Protein AF-A0A944SF51-F1 (afdb_monomer_lite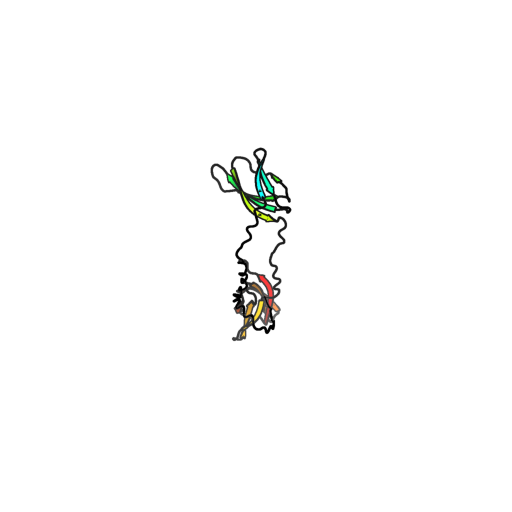)

Radius of gyration: 36.12 Å; chains: 1; bounding box: 63×93×107 Å

Secondary structure (DSSP, 8-state):
--------------------------PPPP-TT--------EEEEEETTEEEEEE-SSS-EEEEEEEEETTS-PPEEEEEEE-TT-EEE----SSEEEEEEEEEESS-------------EEEEE-TTS-EEEEE-SSS-EEEEEEEEETTS-EEEEEEEE-TT-EEE---TTEEEEEEEEEEEPP-

Structure (mmCIF, N/CA/C/O backbone):
data_AF-A0A944SF51-F1
#
_entry.id   AF-A0A944SF51-F1
#
loop_
_atom_site.group_PDB
_atom_site.id
_atom_site.type_symbol
_atom_site.label_atom_id
_atom_site.label_alt_id
_atom_site.label_comp_id
_atom_site.label_asym_id
_atom_site.label_entity_id
_atom_site.label_seq_id
_atom_site.pdbx_PDB_ins_code
_atom_site.Cartn_x
_atom_site.Cartn_y
_atom_site.Cartn_z
_atom_site.occupancy
_atom_site.B_iso_or_equiv
_atom_site.auth_seq_id
_atom_site.auth_comp_id
_atom_site.auth_asym_id
_atom_site.auth_atom_id
_atom_site.pdbx_PDB_model_num
ATOM 1 N N . MET A 1 1 ? 0.378 -77.025 73.593 1.00 40.22 1 MET A N 1
ATOM 2 C CA . MET A 1 1 ? 1.772 -76.718 73.986 1.00 40.22 1 MET A CA 1
ATOM 3 C C . MET A 1 1 ? 2.695 -77.078 72.828 1.00 40.22 1 MET A C 1
ATOM 5 O O . MET A 1 1 ? 2.410 -78.062 72.163 1.00 40.22 1 MET A O 1
ATOM 9 N N . SER A 1 2 ? 3.770 -76.297 72.648 1.00 40.09 2 SER A N 1
ATOM 10 C CA . SER A 1 2 ? 4.958 -76.543 71.793 1.00 40.09 2 SER A CA 1
ATOM 11 C C . SER A 1 2 ? 4.801 -76.268 70.283 1.00 40.09 2 SER A C 1
ATOM 13 O O . SER A 1 2 ? 4.124 -77.006 69.585 1.00 40.09 2 SER A O 1
ATOM 15 N N . ARG A 1 3 ? 5.226 -75.084 69.794 1.00 43.06 3 ARG A N 1
ATOM 16 C CA . ARG A 1 3 ? 6.603 -74.635 69.402 1.00 43.06 3 ARG A CA 1
ATOM 17 C C . ARG A 1 3 ? 6.945 -75.089 67.969 1.00 43.06 3 ARG A C 1
ATOM 19 O O . ARG A 1 3 ? 7.181 -76.263 67.750 1.00 43.06 3 ARG A O 1
ATOM 26 N N . VAL A 1 4 ? 6.737 -74.249 66.948 1.00 47.12 4 VAL A N 1
ATOM 27 C CA . VAL A 1 4 ? 7.665 -73.234 66.379 1.00 47.12 4 VAL A CA 1
ATOM 28 C C . VAL A 1 4 ? 9.041 -73.803 66.022 1.00 47.12 4 VAL A C 1
ATOM 30 O O . VAL A 1 4 ? 9.838 -74.023 66.923 1.00 47.12 4 VAL A O 1
ATOM 33 N N . PHE A 1 5 ? 9.340 -73.892 64.719 1.00 42.72 5 PHE A N 1
ATOM 34 C CA . PHE A 1 5 ? 10.655 -73.553 64.166 1.00 42.72 5 PHE A CA 1
ATOM 35 C C . PHE A 1 5 ? 10.518 -72.919 62.772 1.00 42.72 5 PHE A C 1
ATOM 37 O O . PHE A 1 5 ? 9.844 -73.434 61.885 1.00 42.72 5 PHE A O 1
ATOM 44 N N . PHE A 1 6 ? 11.144 -71.748 62.660 1.00 44.34 6 PHE A N 1
ATOM 45 C CA . PHE A 1 6 ? 11.426 -70.959 61.463 1.00 44.34 6 PHE A CA 1
ATOM 46 C C . PHE A 1 6 ? 12.268 -71.744 60.444 1.00 44.34 6 PHE A C 1
ATOM 48 O O . PHE A 1 6 ? 13.094 -72.550 60.855 1.00 44.34 6 PHE A O 1
ATOM 55 N N . VAL A 1 7 ? 12.158 -71.403 59.153 1.00 46.75 7 VAL A N 1
ATOM 56 C CA . VAL A 1 7 ? 13.255 -70.825 58.341 1.00 46.75 7 VAL A CA 1
ATOM 57 C C . VAL A 1 7 ? 12.671 -70.310 57.016 1.00 46.75 7 VAL A C 1
ATOM 59 O O . VAL A 1 7 ? 11.960 -71.013 56.304 1.00 46.75 7 VAL A O 1
ATOM 62 N N . MET A 1 8 ? 12.968 -69.041 56.730 1.00 45.22 8 MET A N 1
ATOM 63 C CA . MET A 1 8 ? 12.718 -68.345 55.469 1.00 45.22 8 MET A CA 1
ATOM 64 C C . MET A 1 8 ? 13.574 -68.899 54.330 1.00 45.22 8 MET A C 1
ATOM 66 O O . MET A 1 8 ? 14.772 -69.052 54.540 1.00 45.22 8 MET A O 1
ATOM 70 N N . VAL A 1 9 ? 13.028 -68.969 53.110 1.00 46.28 9 VAL A N 1
ATOM 71 C CA . VAL A 1 9 ? 13.744 -68.535 51.896 1.00 46.28 9 VAL A CA 1
ATOM 72 C C . VAL A 1 9 ? 12.740 -67.905 50.922 1.00 46.28 9 VAL A C 1
ATOM 74 O O . VAL A 1 9 ? 11.670 -68.447 50.663 1.00 46.28 9 VAL A O 1
ATOM 77 N N . ALA A 1 10 ? 13.102 -66.714 50.451 1.00 48.88 10 ALA A N 1
ATOM 78 C CA . ALA A 1 10 ? 12.398 -65.868 49.495 1.00 48.88 10 ALA A CA 1
ATOM 79 C C . ALA A 1 10 ? 12.248 -66.513 48.102 1.00 48.88 10 ALA A C 1
ATOM 81 O O . ALA A 1 10 ? 12.945 -67.475 47.801 1.00 48.88 10 ALA A O 1
ATOM 82 N N . VAL A 1 11 ? 11.428 -65.916 47.223 1.00 43.06 11 VAL A N 1
ATOM 83 C CA . VAL A 1 11 ? 11.861 -65.387 45.906 1.00 43.06 11 VAL A CA 1
ATOM 84 C C . VAL A 1 11 ? 10.658 -65.026 45.011 1.00 43.06 11 VAL A C 1
ATOM 86 O O . VAL A 1 11 ? 9.677 -65.753 44.913 1.00 43.06 11 VAL A O 1
ATOM 89 N N . ALA A 1 12 ? 10.831 -63.889 44.328 1.00 46.94 12 ALA A N 1
ATOM 90 C CA . ALA A 1 12 ? 10.192 -63.427 43.091 1.00 46.94 12 ALA A CA 1
ATOM 91 C C . ALA A 1 12 ? 8.730 -62.947 43.121 1.00 46.94 12 ALA A C 1
ATOM 93 O O . ALA A 1 12 ? 7.784 -63.608 42.704 1.00 46.94 12 ALA A O 1
ATOM 94 N N . VAL A 1 13 ? 8.621 -61.661 43.454 1.00 49.06 13 VAL A N 1
ATOM 95 C CA . VAL A 1 13 ? 7.661 -60.710 42.884 1.00 49.06 13 VAL A CA 1
ATOM 96 C C . VAL A 1 13 ? 7.762 -60.706 41.352 1.00 49.06 13 VAL A C 1
ATOM 98 O O . VAL A 1 13 ? 8.822 -60.389 40.819 1.00 49.06 13 VAL A O 1
ATOM 101 N N . LEU A 1 14 ? 6.650 -60.929 40.647 1.00 47.62 14 LEU A N 1
ATOM 102 C CA . LEU A 1 14 ? 6.439 -60.406 39.292 1.00 47.62 14 LEU A CA 1
ATOM 103 C C . LEU A 1 14 ? 5.035 -59.799 39.190 1.00 47.62 14 LEU A C 1
ATOM 105 O O . LEU A 1 14 ? 4.067 -60.421 38.764 1.00 47.62 14 LEU A O 1
ATOM 109 N N . LEU A 1 15 ? 4.949 -58.537 39.610 1.00 47.91 15 LEU A N 1
ATOM 110 C CA . LEU A 1 15 ? 3.852 -57.630 39.293 1.00 47.91 15 LEU A CA 1
ATOM 111 C C . LEU A 1 15 ? 3.969 -57.218 37.819 1.00 47.91 15 LEU A C 1
ATOM 113 O O . LEU A 1 15 ? 4.730 -56.315 37.477 1.00 47.91 15 LEU A O 1
ATOM 117 N N . GLY A 1 16 ? 3.193 -57.857 36.947 1.00 41.66 16 GLY A N 1
ATOM 118 C CA . GLY A 1 16 ? 2.964 -57.383 35.584 1.00 41.66 16 GLY A CA 1
ATOM 119 C C . GLY A 1 16 ? 2.064 -56.146 35.588 1.00 41.66 16 GLY A C 1
ATOM 120 O O . GLY A 1 16 ? 0.850 -56.261 35.462 1.00 41.66 16 GLY A O 1
ATOM 121 N N . LYS A 1 17 ? 2.645 -54.952 35.752 1.00 48.44 17 LYS A N 1
ATOM 122 C CA . LYS A 1 17 ? 1.973 -53.677 35.460 1.00 48.44 17 LYS A CA 1
ATOM 123 C C . LYS A 1 17 ? 2.249 -53.293 34.007 1.00 48.44 17 LYS A C 1
ATOM 125 O O . LYS A 1 17 ? 3.317 -52.774 33.695 1.00 48.44 17 LYS A O 1
ATOM 130 N N . SER A 1 18 ? 1.277 -53.517 33.129 1.00 45.84 18 SER A N 1
ATOM 131 C CA . SER A 1 18 ? 1.261 -52.926 31.790 1.00 45.84 18 SER A CA 1
ATOM 132 C C . SER A 1 18 ? 0.999 -51.423 31.904 1.00 45.84 18 SER A C 1
ATOM 134 O O . SER A 1 18 ? -0.141 -50.986 32.043 1.00 45.84 18 SER A O 1
ATOM 136 N N . PHE A 1 19 ? 2.061 -50.621 31.861 1.00 48.28 19 PHE A N 1
ATOM 137 C CA . PHE A 1 19 ? 1.955 -49.188 31.605 1.00 48.28 19 PHE A CA 1
ATOM 138 C C . PHE A 1 19 ? 1.743 -48.987 30.104 1.00 48.28 19 PHE A C 1
ATOM 140 O O . PHE A 1 19 ? 2.667 -49.136 29.307 1.00 48.28 19 PHE A O 1
ATOM 147 N N . ALA A 1 20 ? 0.507 -48.674 29.715 1.00 51.53 20 ALA A N 1
ATOM 148 C CA . ALA A 1 20 ? 0.223 -48.135 28.395 1.00 51.53 20 ALA A CA 1
ATOM 149 C C . ALA A 1 20 ? 0.949 -46.788 28.264 1.00 51.53 20 ALA A C 1
ATOM 151 O O . ALA A 1 20 ? 0.675 -45.845 29.008 1.00 51.53 20 ALA A O 1
ATOM 152 N N . ALA A 1 21 ? 1.910 -46.726 27.346 1.00 53.75 21 ALA A N 1
ATOM 153 C CA . ALA A 1 21 ? 2.623 -45.509 27.002 1.00 53.75 21 ALA A CA 1
ATOM 154 C C . ALA A 1 21 ? 1.626 -44.466 26.475 1.00 53.75 21 ALA A C 1
ATOM 156 O O . ALA A 1 21 ? 1.056 -44.615 25.392 1.00 53.75 21 ALA A O 1
ATOM 157 N N . ALA A 1 22 ? 1.407 -43.408 27.255 1.00 55.50 22 ALA A N 1
ATOM 158 C CA . ALA A 1 22 ? 0.715 -42.216 26.797 1.00 55.50 22 ALA A CA 1
ATOM 159 C C . ALA A 1 22 ? 1.542 -41.592 25.664 1.00 55.50 22 ALA A C 1
ATOM 161 O O . ALA A 1 22 ? 2.666 -41.136 25.870 1.00 55.50 22 ALA A O 1
ATOM 162 N N . SER A 1 23 ? 0.996 -41.618 24.451 1.00 62.81 23 SER A N 1
ATOM 163 C CA . SER A 1 23 ? 1.581 -40.910 23.315 1.00 62.81 23 SER A CA 1
ATOM 164 C C . SER A 1 23 ? 1.533 -39.401 23.590 1.00 62.81 23 SER A C 1
ATOM 166 O O . SER A 1 23 ? 0.489 -38.916 24.033 1.00 62.81 23 SER A O 1
ATOM 168 N N . PRO A 1 24 ? 2.612 -38.638 23.338 1.00 56.16 24 PRO A N 1
ATOM 169 C CA . PRO A 1 24 ? 2.570 -37.191 23.481 1.00 56.16 24 PRO A CA 1
ATOM 170 C C . PRO A 1 24 ? 1.576 -36.616 22.470 1.00 56.16 24 PRO A C 1
ATOM 172 O O . PRO A 1 24 ? 1.652 -36.898 21.271 1.00 56.16 24 PRO A O 1
ATOM 175 N N . LEU A 1 25 ? 0.624 -35.824 22.970 1.00 53.09 25 LEU A N 1
ATOM 176 C CA . LEU A 1 25 ? -0.284 -35.035 22.147 1.00 53.09 25 LEU A CA 1
ATOM 177 C C . LEU A 1 25 ? 0.567 -34.127 21.258 1.00 53.09 25 LEU A C 1
ATOM 179 O O . LEU A 1 25 ? 1.252 -33.224 21.730 1.00 53.09 25 LEU A O 1
ATOM 183 N N . ARG A 1 26 ? 0.555 -34.426 19.963 1.00 49.38 26 ARG A N 1
ATOM 184 C CA . ARG A 1 26 ? 1.199 -33.631 18.925 1.00 49.38 26 ARG A CA 1
ATOM 185 C C . ARG A 1 26 ? 0.461 -32.292 18.877 1.00 49.38 26 ARG A C 1
ATOM 187 O O . ARG A 1 26 ? -0.709 -32.264 18.499 1.00 49.38 26 ARG A O 1
ATOM 194 N N . GLU A 1 27 ? 1.117 -31.214 19.303 1.00 55.81 27 GLU A N 1
ATOM 195 C CA . GLU A 1 27 ? 0.611 -29.851 19.125 1.00 55.81 27 GLU A CA 1
ATOM 196 C C . GLU A 1 27 ? 0.286 -29.648 17.643 1.00 55.81 27 GLU A C 1
ATOM 198 O O . GLU A 1 27 ? 1.142 -29.776 16.763 1.00 55.81 27 GLU A O 1
ATOM 203 N N . SER A 1 28 ? -0.997 -29.420 17.361 1.00 56.81 28 SER A N 1
ATOM 204 C CA . SER A 1 28 ? -1.447 -29.056 16.025 1.00 56.81 28 SER A CA 1
ATOM 205 C C . SER A 1 28 ? -0.801 -27.718 15.662 1.00 56.81 28 SER A C 1
ATOM 207 O O . SER A 1 28 ? -0.876 -26.797 16.475 1.00 56.81 28 SER A O 1
ATOM 209 N N . PRO A 1 29 ? -0.210 -27.567 14.463 1.00 60.50 29 PRO A N 1
ATOM 210 C CA . PRO A 1 29 ? 0.284 -26.274 14.015 1.00 60.50 29 PRO A CA 1
ATOM 211 C C . PRO A 1 29 ? -0.866 -25.266 14.066 1.00 60.50 29 PRO A C 1
ATOM 213 O O . PRO A 1 29 ? -1.946 -25.514 13.520 1.00 60.50 29 PRO A O 1
ATOM 216 N N . GLU A 1 30 ? -0.643 -24.165 14.783 1.00 58.78 30 GLU A N 1
ATOM 217 C CA . GLU A 1 30 ? -1.586 -23.061 14.907 1.00 58.78 30 GLU A CA 1
ATOM 218 C C . GLU A 1 30 ? -2.020 -22.625 13.507 1.00 58.78 30 GLU A C 1
ATOM 220 O O . GLU A 1 30 ? -1.203 -22.281 12.653 1.00 58.78 30 GLU A O 1
ATOM 225 N N . ASN A 1 31 ? -3.325 -22.699 13.250 1.00 55.56 31 ASN A N 1
ATOM 226 C CA . ASN A 1 31 ? -3.898 -22.309 11.977 1.00 55.56 31 ASN A CA 1
ATOM 227 C C . ASN A 1 31 ? -3.635 -20.803 11.749 1.00 55.56 31 ASN A C 1
ATOM 229 O O . ASN A 1 31 ? -4.220 -19.982 12.464 1.00 55.56 31 ASN A O 1
ATOM 233 N N . PRO A 1 32 ? -2.834 -20.406 10.740 1.00 54.03 32 PRO A N 1
ATOM 234 C CA . PRO A 1 32 ? -2.521 -19.000 10.475 1.00 54.03 32 PRO A CA 1
ATOM 235 C C . PRO A 1 32 ? -3.745 -18.189 10.008 1.00 54.03 32 PRO A C 1
ATOM 237 O O . PRO A 1 32 ? -3.657 -16.974 9.848 1.00 54.03 32 PRO A O 1
ATOM 240 N N . TYR A 1 33 ? -4.900 -18.840 9.808 1.00 49.12 33 TYR A N 1
ATOM 241 C CA . TYR A 1 33 ? -6.181 -18.203 9.499 1.00 49.12 33 TYR A CA 1
ATOM 242 C C . TYR A 1 33 ? -7.016 -17.815 10.721 1.00 49.12 33 TYR A C 1
ATOM 244 O O . TYR A 1 33 ? -8.123 -17.297 10.547 1.00 49.12 33 TYR A O 1
ATOM 252 N N . LEU A 1 34 ? -6.511 -17.969 11.949 1.00 44.75 34 LEU A N 1
ATOM 253 C CA . LEU A 1 34 ? -7.042 -17.197 13.071 1.00 44.75 34 LEU A CA 1
ATOM 254 C C . LEU A 1 34 ? -6.610 -15.739 12.895 1.00 44.75 34 LEU A C 1
ATOM 256 O O . LEU A 1 34 ? -5.713 -15.237 13.568 1.00 44.75 34 LEU A O 1
ATOM 260 N N . VAL A 1 35 ? -7.273 -15.051 11.959 1.00 47.69 35 VAL A N 1
ATOM 261 C CA . VAL A 1 35 ? -7.344 -13.596 11.914 1.00 47.69 35 VAL A CA 1
ATOM 262 C C . VAL A 1 35 ? -7.810 -13.193 13.297 1.00 47.69 35 VAL A C 1
ATOM 264 O O . VAL A 1 35 ? -8.981 -13.341 13.642 1.00 47.69 35 VAL A O 1
ATOM 267 N N . GLN A 1 36 ? -6.849 -12.770 14.110 1.00 42.72 36 GLN A N 1
ATOM 268 C CA . GLN A 1 36 ? -7.055 -12.255 15.442 1.00 42.72 36 GLN A CA 1
ATOM 269 C C . GLN A 1 36 ? -8.148 -11.202 15.296 1.00 42.72 36 GLN A C 1
ATOM 271 O O . GLN A 1 36 ? -7.908 -10.136 14.721 1.00 42.72 36 GLN A O 1
ATOM 276 N N . ILE A 1 37 ? -9.375 -11.530 15.715 1.00 47.22 37 ILE A N 1
ATOM 277 C CA . ILE A 1 37 ? -10.464 -10.565 15.761 1.00 47.22 37 ILE A CA 1
ATOM 278 C C . ILE A 1 37 ? -10.003 -9.587 16.828 1.00 47.22 37 ILE A C 1
ATOM 280 O O . ILE A 1 37 ? -10.230 -9.795 18.018 1.00 47.22 37 ILE A O 1
ATOM 284 N N . LYS A 1 38 ? -9.235 -8.573 16.415 1.00 57.09 38 LYS A N 1
ATOM 285 C CA . LYS A 1 38 ? -8.814 -7.491 17.290 1.00 57.09 38 LYS A CA 1
ATOM 286 C C . LYS A 1 38 ? -10.114 -6.946 17.841 1.00 57.09 38 LYS A C 1
ATOM 288 O O . LYS A 1 38 ? -10.921 -6.407 17.084 1.00 57.09 38 LYS A O 1
ATOM 293 N N . ALA A 1 39 ? -10.334 -7.182 19.132 1.00 68.44 39 ALA A N 1
ATOM 294 C CA . ALA A 1 39 ? -11.504 -6.697 19.829 1.00 68.44 39 ALA A CA 1
ATOM 295 C C . ALA A 1 39 ? -11.639 -5.214 19.489 1.00 68.44 39 ALA A C 1
ATOM 297 O O . ALA A 1 39 ? -10.683 -4.450 19.649 1.00 68.44 39 ALA A O 1
ATOM 298 N N . GLN A 1 40 ? -12.785 -4.840 18.924 1.00 80.88 40 GLN A N 1
ATOM 299 C CA . GLN A 1 40 ? -13.050 -3.464 18.549 1.00 80.88 40 GLN A CA 1
ATOM 300 C C . GLN A 1 40 ? -12.928 -2.607 19.817 1.00 80.88 40 GLN A C 1
ATOM 302 O O . GLN A 1 40 ? -13.723 -2.726 20.748 1.00 80.88 40 GLN A O 1
ATOM 307 N N . CYS A 1 41 ? -11.872 -1.799 19.871 1.00 89.88 41 CYS A N 1
ATOM 308 C CA . CYS A 1 41 ? -11.481 -0.985 21.015 1.00 89.88 41 CYS A CA 1
ATOM 309 C C . CYS A 1 41 ? -12.442 0.185 21.209 1.00 89.88 41 CYS A C 1
ATOM 311 O O . CYS A 1 41 ? -12.676 0.632 22.335 1.00 89.88 41 CYS A O 1
ATOM 313 N N . VAL A 1 42 ? -12.949 0.719 20.098 1.00 93.62 42 VAL A N 1
ATOM 314 C CA . VAL A 1 42 ? -13.773 1.921 20.088 1.00 93.62 42 VAL A CA 1
ATOM 315 C C . VAL A 1 42 ? -15.228 1.573 19.838 1.00 93.62 42 VAL A C 1
ATOM 317 O O . VAL A 1 42 ? -15.582 0.993 18.813 1.00 93.62 42 VAL A O 1
ATOM 320 N N . MET A 1 43 ? -16.091 2.014 20.747 1.00 92.56 43 MET A N 1
ATOM 321 C CA . MET A 1 43 ? -17.531 1.802 20.653 1.00 92.56 43 MET A CA 1
ATOM 322 C C . MET A 1 43 ? -18.287 3.130 20.544 1.00 92.56 43 MET A C 1
ATOM 324 O O . MET A 1 43 ? -17.974 4.079 21.272 1.00 92.56 43 MET A O 1
ATOM 328 N N . PRO A 1 44 ? -19.316 3.211 19.680 1.00 92.12 44 PRO A N 1
ATOM 329 C CA . PRO A 1 44 ? -20.233 4.337 19.678 1.00 92.12 44 PRO A CA 1
ATOM 330 C C . PRO A 1 44 ? -21.171 4.254 20.893 1.00 92.12 44 PRO A C 1
ATOM 332 O O . PRO A 1 44 ? -21.740 3.205 21.197 1.00 92.12 44 PRO A O 1
ATOM 335 N N . ARG A 1 45 ? -21.354 5.372 21.591 1.00 91.56 45 ARG A N 1
ATOM 336 C CA . ARG A 1 45 ? -22.283 5.550 22.715 1.00 91.56 45 ARG A CA 1
ATOM 337 C C . ARG A 1 45 ? -23.072 6.841 22.526 1.00 91.56 45 ARG A C 1
ATOM 339 O O . ARG A 1 45 ? -22.675 7.710 21.756 1.00 91.56 45 ARG A O 1
ATOM 346 N N . LYS A 1 46 ? -24.182 6.982 23.246 1.00 88.25 46 LYS A N 1
ATOM 347 C CA . LYS A 1 46 ? -24.929 8.242 23.311 1.00 88.25 46 LYS A CA 1
ATOM 348 C C . LYS A 1 46 ? -24.632 8.963 24.617 1.00 88.25 46 LYS A C 1
ATOM 350 O O . LYS A 1 46 ? -24.638 8.342 25.673 1.00 88.25 46 LYS A O 1
ATOM 355 N N . SER A 1 47 ? -24.397 10.266 24.536 1.00 86.88 47 SER A N 1
ATOM 356 C CA . SER A 1 47 ? -24.257 11.159 25.686 1.00 86.88 47 SER A CA 1
ATOM 357 C C . SER A 1 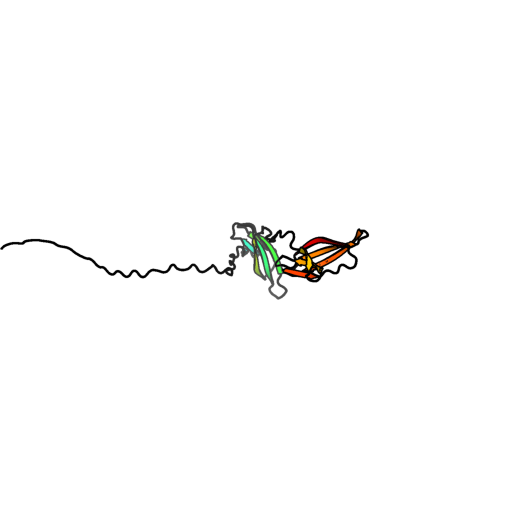47 ? -24.896 12.500 25.336 1.00 86.88 47 SER A C 1
ATOM 359 O O . SER A 1 47 ? -24.593 13.063 24.286 1.00 86.88 47 SER A O 1
ATOM 361 N N . ASN A 1 48 ? -25.817 12.991 26.170 1.00 82.88 48 ASN A N 1
ATOM 362 C CA . ASN A 1 48 ? -26.507 14.276 25.978 1.00 82.88 48 ASN A CA 1
ATOM 363 C C . ASN A 1 48 ? -27.083 14.457 24.557 1.00 82.88 48 ASN A C 1
ATOM 365 O O . ASN A 1 48 ? -26.839 15.465 23.894 1.00 82.88 48 ASN A O 1
ATOM 369 N N . ASN A 1 49 ? -27.799 13.441 24.055 1.00 80.19 49 ASN A N 1
ATOM 370 C CA . ASN A 1 49 ? -28.373 13.391 22.699 1.00 80.19 49 ASN A CA 1
ATOM 371 C C . ASN A 1 49 ? -27.371 13.499 21.532 1.00 80.19 49 ASN A C 1
ATOM 373 O O . ASN A 1 49 ? -27.777 13.675 20.383 1.00 80.19 49 ASN A O 1
ATOM 377 N N . ARG A 1 50 ? -26.071 13.342 21.794 1.00 84.25 50 ARG A N 1
ATOM 378 C CA . ARG A 1 50 ? -25.006 13.303 20.788 1.00 84.25 50 ARG A CA 1
ATOM 379 C C . ARG A 1 50 ? -24.369 11.920 20.757 1.00 84.25 50 ARG A C 1
ATOM 381 O O . ARG A 1 50 ? -24.244 11.254 21.787 1.00 84.25 50 ARG A O 1
ATOM 388 N N . ASP A 1 51 ? -23.966 11.493 19.566 1.00 89.62 51 ASP A N 1
ATOM 389 C CA . ASP A 1 51 ? -23.176 10.277 19.419 1.00 89.62 51 ASP A CA 1
ATOM 390 C C . ASP A 1 51 ? -21.717 10.590 19.791 1.00 89.62 51 ASP A C 1
ATOM 392 O O . ASP A 1 51 ? -21.122 11.554 19.303 1.00 89.62 51 ASP A O 1
ATOM 396 N N . ILE A 1 52 ? -21.144 9.784 20.677 1.00 93.12 52 ILE A N 1
ATOM 397 C CA . ILE A 1 52 ? -19.752 9.857 21.115 1.00 93.12 52 ILE A CA 1
ATOM 398 C C . ILE A 1 52 ? -19.053 8.537 20.797 1.00 93.12 52 ILE A C 1
ATOM 400 O O . ILE A 1 52 ? -19.662 7.470 20.836 1.00 93.12 52 ILE A O 1
ATOM 404 N N . LEU A 1 53 ? -17.764 8.597 20.499 1.00 94.12 53 LEU A N 1
ATOM 405 C CA . LEU A 1 53 ? -16.893 7.433 20.437 1.00 94.12 53 LEU A CA 1
ATOM 406 C C . LEU A 1 53 ? -16.151 7.316 21.757 1.00 94.12 53 LEU A C 1
ATOM 408 O O . LEU A 1 53 ? -15.593 8.307 22.224 1.00 94.12 53 LEU A O 1
ATOM 412 N N . VAL A 1 54 ? -16.130 6.121 22.337 1.00 95.00 54 VAL A N 1
ATOM 413 C CA . VAL A 1 54 ? -15.390 5.821 23.565 1.00 95.00 54 VAL A CA 1
ATOM 414 C C . VAL A 1 54 ? -14.364 4.747 23.252 1.00 95.00 54 VAL A C 1
ATOM 416 O O . VAL A 1 54 ? -14.726 3.671 22.778 1.00 95.00 54 VAL A O 1
ATOM 419 N N . ASN A 1 55 ? -13.093 5.045 23.503 1.00 95.19 55 ASN A N 1
ATOM 420 C CA . ASN A 1 55 ? -11.993 4.107 23.327 1.00 95.19 55 ASN A CA 1
ATOM 421 C C . ASN A 1 55 ? -11.696 3.402 24.654 1.00 95.19 55 ASN A C 1
ATOM 423 O O . ASN A 1 55 ? -11.320 4.054 25.622 1.00 95.19 55 ASN A O 1
ATOM 427 N N . ALA A 1 56 ? -11.840 2.078 24.703 1.00 93.88 56 ALA A N 1
ATOM 428 C CA . ALA A 1 56 ? -11.488 1.275 25.876 1.00 93.88 56 ALA A CA 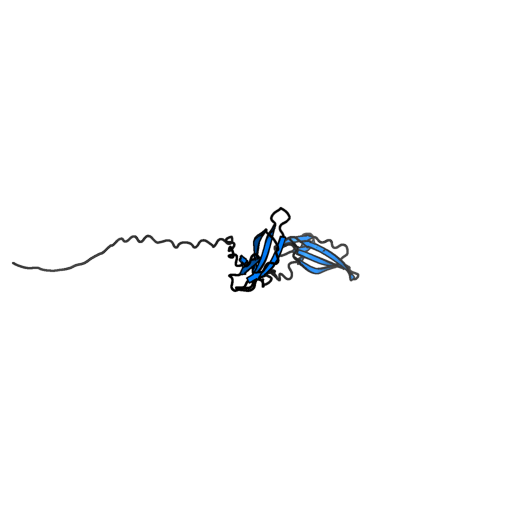1
ATOM 429 C C . ALA A 1 56 ? -9.986 0.939 25.942 1.00 93.88 56 ALA A C 1
ATOM 431 O O . ALA A 1 56 ? -9.459 0.585 26.999 1.00 93.88 56 ALA A O 1
ATOM 432 N N . CYS A 1 57 ? -9.276 1.054 24.820 1.00 91.31 57 CYS A N 1
ATOM 433 C CA . CYS A 1 57 ? -7.876 0.677 24.717 1.00 91.31 57 CYS A CA 1
ATOM 434 C C . CYS A 1 57 ? -6.935 1.775 25.233 1.00 91.31 57 CYS A C 1
ATOM 436 O O . CYS A 1 57 ? -7.225 2.971 25.180 1.00 91.31 57 CYS A O 1
ATOM 438 N N . LYS A 1 58 ? -5.761 1.351 25.724 1.00 91.94 58 LYS A N 1
ATOM 439 C CA . LYS A 1 58 ? -4.689 2.219 26.257 1.00 91.94 58 LYS A CA 1
ATOM 440 C C . LYS A 1 58 ? -3.907 2.988 25.180 1.00 91.94 58 LYS A C 1
ATOM 442 O O . LYS A 1 58 ? -2.997 3.730 25.515 1.00 91.94 58 LYS A O 1
ATOM 447 N N . GLN A 1 59 ? -4.246 2.803 23.909 1.00 91.75 59 GLN A N 1
ATOM 448 C CA . GLN A 1 59 ? -3.559 3.396 22.762 1.00 91.75 59 GLN A CA 1
ATOM 449 C C . GLN A 1 59 ? -4.530 4.239 21.935 1.00 91.75 59 GLN A C 1
ATOM 451 O O . GLN A 1 59 ? -5.737 3.981 21.954 1.00 91.75 59 GLN A O 1
ATOM 456 N N . CYS A 1 60 ? -4.009 5.223 21.201 1.00 92.06 60 CYS A N 1
ATOM 457 C CA . CYS A 1 60 ? -4.798 6.007 20.254 1.00 92.06 60 CYS A CA 1
ATOM 458 C C . CYS A 1 60 ? -5.353 5.099 19.149 1.00 92.06 60 CYS A C 1
ATOM 460 O O . CYS A 1 60 ? -4.648 4.218 18.649 1.00 92.06 60 CYS A O 1
ATOM 462 N N . ARG A 1 61 ? -6.616 5.310 18.767 1.00 93.88 61 ARG A N 1
ATOM 463 C CA . ARG A 1 61 ? -7.283 4.557 17.699 1.00 93.88 61 ARG A CA 1
ATOM 464 C C . ARG A 1 61 ? -7.789 5.494 16.603 1.00 93.88 61 ARG A C 1
ATOM 466 O O . ARG A 1 61 ? -8.518 6.442 16.891 1.00 93.88 61 ARG A O 1
ATOM 473 N N . ALA A 1 62 ? -7.415 5.219 15.360 1.00 92.69 62 ALA A N 1
ATOM 474 C CA . ALA A 1 62 ? -8.001 5.806 14.166 1.00 92.69 62 ALA A CA 1
ATOM 475 C C . ALA A 1 62 ? -9.161 4.914 13.717 1.00 92.69 62 ALA A C 1
ATOM 477 O O . ALA A 1 62 ? -8.987 3.723 13.445 1.00 92.69 62 ALA A O 1
ATOM 478 N N . VAL A 1 63 ? -10.367 5.474 13.704 1.00 93.69 63 VAL A N 1
ATOM 479 C CA . VAL A 1 63 ? -11.584 4.712 13.436 1.00 93.69 63 VAL A CA 1
ATOM 480 C C . VAL A 1 63 ? -12.389 5.330 12.317 1.00 93.69 63 VAL A C 1
ATOM 482 O O . VAL A 1 63 ? -12.642 6.535 12.297 1.00 93.69 63 VAL A O 1
ATOM 485 N N . THR A 1 64 ? -12.856 4.487 11.403 1.00 92.69 64 THR A N 1
ATOM 486 C CA . THR A 1 64 ? -13.809 4.901 10.380 1.00 92.69 64 THR A CA 1
ATOM 487 C C . THR A 1 64 ? -15.214 4.590 10.861 1.00 92.69 64 THR A C 1
ATOM 489 O O . THR A 1 64 ? -15.571 3.451 11.170 1.00 92.69 64 THR A O 1
ATOM 492 N N . VAL A 1 65 ? -16.033 5.627 10.900 1.00 92.75 65 VAL A N 1
ATOM 493 C CA . VAL A 1 65 ? -17.422 5.585 11.321 1.00 92.75 65 VAL A CA 1
ATOM 494 C C . VAL A 1 65 ? -18.317 5.729 10.107 1.00 92.75 65 VAL A C 1
ATOM 496 O O . VAL A 1 65 ? -18.180 6.675 9.335 1.00 92.75 65 VAL A O 1
ATOM 499 N N . GLN A 1 66 ? -19.282 4.828 9.976 1.00 91.44 66 GLN A N 1
ATOM 500 C CA . GLN A 1 66 ? -20.360 4.917 9.007 1.00 91.44 66 GLN A CA 1
ATOM 501 C C . GLN A 1 66 ? -21.653 5.322 9.710 1.00 91.44 66 GLN A C 1
ATOM 503 O O . GLN A 1 66 ? -22.075 4.694 10.684 1.00 91.44 66 GLN A O 1
ATOM 508 N N . ARG A 1 67 ? -22.316 6.355 9.190 1.00 88.69 67 ARG A N 1
ATOM 509 C CA . ARG A 1 67 ? -23.630 6.789 9.663 1.00 88.69 67 ARG A CA 1
ATOM 510 C C . ARG A 1 67 ? -24.698 6.566 8.605 1.00 88.69 67 ARG A C 1
ATOM 512 O O . ARG A 1 67 ? -24.582 7.057 7.484 1.00 88.69 67 ARG A O 1
ATOM 519 N N . HIS A 1 68 ? -25.771 5.897 9.007 1.00 87.56 68 HIS A N 1
ATOM 520 C CA . HIS A 1 68 ? -26.984 5.733 8.215 1.00 87.56 68 HIS A CA 1
ATOM 521 C C . HIS A 1 68 ? -28.039 6.757 8.667 1.00 87.56 68 HIS A C 1
ATOM 523 O O . HIS A 1 68 ? -28.365 6.831 9.857 1.00 87.56 68 HIS A O 1
ATOM 529 N N . LYS A 1 69 ? -28.544 7.575 7.737 1.00 83.75 69 LYS A N 1
ATOM 530 C CA . LYS A 1 69 ? -29.608 8.563 7.992 1.00 83.75 69 LYS A CA 1
ATOM 531 C C . LYS A 1 69 ? -30.974 7.871 8.019 1.00 83.75 69 LYS A C 1
ATOM 533 O O . LYS A 1 69 ? -31.197 6.934 7.261 1.00 83.75 69 LYS A O 1
ATOM 538 N N . ARG A 1 70 ? -31.896 8.328 8.872 1.00 78.00 70 ARG A N 1
ATOM 539 C CA . ARG A 1 70 ? -33.314 7.949 8.741 1.00 78.00 70 ARG A CA 1
ATOM 540 C C . ARG A 1 70 ? -33.917 8.716 7.557 1.00 78.00 70 ARG A C 1
ATOM 542 O O . ARG A 1 70 ? -33.670 9.912 7.455 1.00 78.00 70 ARG A O 1
ATOM 549 N N . GLY A 1 71 ? -34.672 8.034 6.694 1.00 74.62 71 GLY A N 1
ATOM 550 C CA . GLY A 1 71 ? -35.328 8.643 5.524 1.00 74.62 71 GLY A CA 1
ATOM 551 C C . GLY A 1 71 ? -34.622 8.447 4.176 1.00 74.62 71 GLY A C 1
ATOM 552 O O . GLY A 1 71 ? -34.991 9.101 3.211 1.00 74.62 71 GLY A O 1
ATOM 553 N N . GLY A 1 72 ? -33.630 7.553 4.090 1.00 68.25 72 GLY A N 1
ATOM 554 C CA . GLY A 1 72 ? -32.918 7.273 2.838 1.00 68.25 72 GLY A CA 1
ATOM 555 C C . GLY A 1 72 ? -31.738 8.217 2.568 1.00 68.25 72 GLY A C 1
ATOM 556 O O . GLY A 1 72 ? -31.565 9.251 3.217 1.00 68.25 72 GLY A O 1
ATOM 557 N N . GLY A 1 73 ? -30.868 7.803 1.645 1.00 74.44 73 GLY A N 1
ATOM 558 C CA . GLY A 1 73 ? -29.625 8.492 1.281 1.00 74.44 73 GLY A CA 1
ATOM 559 C C . GLY A 1 73 ? -28.365 7.659 1.540 1.00 74.44 73 GLY A C 1
ATOM 560 O O . GLY A 1 73 ? -28.356 6.728 2.348 1.00 74.44 73 GLY A O 1
ATOM 561 N N . PHE A 1 74 ? -27.280 8.003 0.844 1.00 79.06 74 PHE A N 1
ATOM 562 C CA . PHE A 1 74 ? -26.021 7.266 0.937 1.00 79.06 74 PHE A CA 1
ATOM 563 C C . PHE A 1 74 ? -25.399 7.364 2.346 1.00 79.06 74 PHE A C 1
ATOM 565 O O . PHE A 1 74 ? -25.361 8.455 2.932 1.00 79.06 74 PHE A O 1
ATOM 572 N N . PRO A 1 75 ? -24.900 6.246 2.913 1.00 83.38 75 PRO A N 1
ATOM 573 C CA . PRO A 1 75 ? -24.206 6.264 4.194 1.00 83.38 75 PRO A CA 1
ATOM 574 C C . PRO A 1 75 ? -22.972 7.164 4.151 1.00 83.38 75 PRO A C 1
ATOM 576 O O . PRO A 1 75 ? -22.151 7.071 3.243 1.00 83.38 75 PRO A O 1
ATOM 579 N N . ILE A 1 76 ? -22.806 7.997 5.176 1.00 86.94 76 ILE A N 1
ATOM 580 C CA . ILE A 1 76 ? -21.654 8.897 5.276 1.00 86.94 76 ILE A CA 1
ATOM 581 C C . ILE A 1 76 ? -20.568 8.199 6.083 1.00 86.94 76 ILE A C 1
ATOM 583 O O . ILE A 1 76 ? -20.821 7.781 7.216 1.00 86.94 76 ILE A O 1
ATOM 587 N N . LYS A 1 77 ? -19.364 8.105 5.514 1.00 91.06 77 LYS A N 1
ATOM 588 C CA . LYS A 1 77 ? -18.166 7.609 6.197 1.00 91.06 77 LYS A CA 1
ATOM 589 C C . LYS A 1 77 ? -17.295 8.786 6.632 1.00 91.06 77 LYS A C 1
ATOM 591 O O . LYS A 1 77 ? -17.109 9.725 5.863 1.00 91.06 77 LYS A O 1
ATOM 596 N N . ARG A 1 78 ? -16.791 8.756 7.864 1.00 89.00 78 ARG A N 1
ATOM 597 C CA . ARG A 1 78 ? -15.830 9.736 8.395 1.00 89.00 78 ARG A CA 1
ATOM 598 C C . ARG A 1 78 ? -14.819 9.053 9.292 1.00 89.00 78 ARG A C 1
ATOM 600 O O . ARG A 1 78 ? -15.168 8.108 9.994 1.00 89.00 78 ARG A O 1
ATOM 607 N N . GLU A 1 79 ? -13.600 9.557 9.279 1.00 91.44 79 GLU A N 1
ATOM 608 C CA . GLU A 1 79 ? -12.524 9.070 10.128 1.00 91.44 79 GLU A CA 1
ATOM 609 C C . GLU A 1 79 ? -12.358 9.961 11.360 1.00 91.44 79 GLU A C 1
ATOM 611 O O . GLU A 1 79 ? -12.496 11.182 11.281 1.00 91.44 79 GLU A O 1
ATOM 616 N N . PHE A 1 80 ? -12.091 9.339 12.504 1.00 92.06 80 PHE A N 1
ATOM 617 C CA . PHE A 1 80 ? -11.863 10.015 13.772 1.00 92.06 80 PHE A CA 1
ATOM 618 C C . PHE A 1 80 ? -10.644 9.423 14.463 1.00 92.06 80 PHE A C 1
ATOM 620 O O . PHE A 1 80 ? -10.489 8.205 14.530 1.00 92.06 80 PHE A O 1
ATOM 627 N N . ARG A 1 81 ? -9.819 10.291 15.045 1.00 92.75 81 ARG A N 1
ATOM 628 C CA . ARG A 1 81 ? -8.760 9.891 15.972 1.00 92.75 81 ARG A CA 1
ATOM 629 C C . ARG A 1 81 ? -9.298 9.983 17.388 1.00 92.75 81 ARG A C 1
ATOM 631 O O . ARG A 1 81 ? -9.673 11.065 17.831 1.00 92.75 81 ARG A O 1
ATOM 638 N N . VAL A 1 82 ? -9.362 8.852 18.079 1.00 94.62 82 VAL A N 1
ATOM 639 C CA . VAL A 1 82 ? -9.836 8.763 19.461 1.00 94.62 82 VAL A CA 1
ATOM 640 C C . VAL A 1 82 ? -8.629 8.528 20.370 1.00 94.62 82 VAL A C 1
ATOM 642 O O . VAL A 1 82 ? -7.941 7.514 20.206 1.00 94.62 82 VAL A O 1
ATOM 645 N N . PRO A 1 83 ? -8.348 9.433 21.326 1.00 94.56 83 PRO A N 1
ATOM 646 C CA . PRO A 1 83 ? -7.205 9.278 22.214 1.00 94.56 83 PRO A CA 1
ATOM 647 C C . PRO A 1 83 ? -7.342 8.024 23.087 1.00 94.56 83 PRO A C 1
ATOM 649 O O . PRO A 1 83 ? -8.438 7.477 23.265 1.00 94.56 83 PRO A O 1
ATOM 652 N N . ALA A 1 84 ? -6.216 7.551 23.620 1.00 93.44 84 ALA A N 1
ATOM 653 C CA . ALA A 1 84 ? -6.165 6.427 24.552 1.00 93.44 84 ALA A CA 1
ATOM 654 C C . ALA A 1 84 ? -7.119 6.651 25.733 1.00 93.44 84 ALA A C 1
ATOM 656 O O . ALA A 1 84 ? -7.079 7.711 26.355 1.00 93.44 84 ALA A O 1
ATOM 657 N N . ARG A 1 85 ? -7.980 5.668 26.036 1.00 93.25 85 ARG A N 1
ATOM 658 C CA . ARG A 1 85 ? -8.998 5.752 27.109 1.00 93.25 85 ARG A CA 1
ATOM 659 C C . ARG A 1 85 ? -9.879 7.010 27.056 1.00 93.25 85 ARG A C 1
ATOM 661 O O . ARG A 1 85 ? -10.443 7.428 28.064 1.00 93.25 85 ARG A O 1
ATOM 668 N N . GLY A 1 86 ? -9.969 7.636 25.887 1.00 93.06 86 GLY A N 1
ATOM 669 C CA . GLY A 1 86 ? -10.621 8.920 25.706 1.00 93.06 86 GLY A CA 1
ATOM 670 C C . GLY A 1 86 ? -11.984 8.815 25.039 1.00 93.06 86 GLY A C 1
ATOM 671 O O . GLY A 1 86 ? -12.459 7.739 24.658 1.00 93.06 86 GLY A O 1
ATOM 672 N N . LYS A 1 87 ? -12.604 9.983 24.871 1.00 94.25 87 LYS A N 1
ATOM 673 C CA . LYS A 1 87 ? -13.881 10.144 24.179 1.00 94.25 87 LYS A CA 1
ATOM 674 C C . LYS A 1 87 ? -13.800 11.247 23.134 1.00 94.25 87 LYS A C 1
ATOM 676 O O . LYS A 1 87 ? -13.166 12.271 23.366 1.00 94.25 87 LYS A O 1
ATOM 681 N N . VAL A 1 88 ? -14.470 11.046 22.006 1.00 94.19 88 VAL A N 1
ATOM 682 C CA . VAL A 1 88 ? -14.599 12.049 20.941 1.00 94.19 88 VAL A CA 1
ATOM 683 C C . VAL A 1 88 ? -16.064 12.204 20.595 1.00 94.19 88 VAL A C 1
ATOM 685 O O . VAL A 1 88 ? -16.763 11.221 20.354 1.00 94.19 88 VAL A O 1
ATOM 688 N N . GLN A 1 89 ? -16.539 13.444 20.570 1.00 91.38 89 GLN A N 1
ATOM 689 C CA . GLN A 1 89 ? -17.903 13.724 20.158 1.00 91.38 89 GLN A CA 1
ATOM 690 C C . GLN A 1 89 ? -17.997 13.741 18.632 1.00 91.38 89 GLN A C 1
ATOM 692 O O . GLN A 1 89 ? -17.220 14.416 17.958 1.00 91.38 89 GLN A O 1
ATOM 697 N N . LEU A 1 90 ? -18.975 13.029 18.079 1.00 90.19 90 LEU A N 1
ATOM 698 C CA . LEU A 1 90 ? -19.232 13.057 16.649 1.00 90.19 90 LEU A CA 1
ATOM 699 C C . LEU A 1 90 ? -19.988 14.336 16.273 1.00 90.19 90 LEU A C 1
ATOM 701 O O . LEU A 1 90 ? -20.895 14.786 16.974 1.00 90.19 90 LEU A O 1
ATOM 705 N N . SER A 1 91 ? -19.640 14.906 15.120 1.00 83.62 91 SER A N 1
ATOM 706 C CA . SER A 1 91 ? -20.270 16.114 14.564 1.00 83.62 91 SER A CA 1
ATOM 707 C C . SER A 1 91 ? -21.580 15.834 13.814 1.00 83.62 91 SER A C 1
ATOM 709 O O . SER A 1 91 ? -22.105 16.695 13.106 1.00 83.62 91 SER A O 1
ATOM 711 N N . PHE A 1 92 ? -22.121 14.619 13.920 1.00 81.31 92 PHE A N 1
ATOM 712 C CA . PHE A 1 92 ? -23.350 14.253 13.229 1.00 81.31 92 PHE A CA 1
ATOM 713 C C . PHE A 1 92 ? -24.571 14.885 13.906 1.00 81.31 92 PHE A C 1
ATOM 715 O O . PHE A 1 92 ? -24.784 14.726 15.104 1.00 81.31 92 PHE A O 1
ATOM 722 N N . ARG A 1 93 ? -25.400 15.576 13.117 1.00 74.81 93 ARG A N 1
ATOM 723 C CA . ARG A 1 93 ? -26.686 16.131 13.559 1.00 74.81 93 ARG A CA 1
ATOM 724 C C . ARG A 1 93 ? -27.848 15.229 13.129 1.00 74.81 93 ARG A C 1
ATOM 726 O O . ARG A 1 93 ? -27.795 14.599 12.069 1.00 74.81 93 ARG A O 1
ATOM 733 N N . GLY A 1 94 ? -28.906 15.207 13.938 1.00 75.56 94 GLY A N 1
ATOM 734 C CA . GLY A 1 94 ? -30.176 14.542 13.632 1.00 75.56 94 GLY A CA 1
ATOM 735 C C . GLY A 1 94 ? -30.207 13.036 13.911 1.00 75.56 94 GLY A C 1
ATOM 736 O O . GLY A 1 94 ? -29.228 12.429 14.349 1.00 75.56 94 GLY A O 1
ATOM 737 N N . SER A 1 95 ? -31.351 12.412 13.625 1.00 72.38 95 SER A N 1
ATOM 738 C CA . SER A 1 95 ? -31.573 10.989 13.885 1.00 72.38 95 SER A CA 1
ATOM 739 C C . SER A 1 95 ? -30.852 10.102 12.856 1.00 72.38 95 SER A C 1
ATOM 741 O O . SER A 1 95 ? -30.841 10.359 11.650 1.00 72.38 95 SER A O 1
ATOM 743 N N . GLY A 1 96 ? -30.163 9.071 13.337 1.00 82.19 96 GLY A N 1
ATOM 744 C CA . GLY A 1 96 ? -29.392 8.148 12.509 1.00 82.19 96 GLY A CA 1
ATOM 745 C C . GLY A 1 96 ? -28.699 7.096 13.364 1.00 82.19 96 GLY A C 1
ATOM 746 O O . GLY A 1 96 ? -28.586 7.264 14.578 1.00 82.19 96 GLY A O 1
ATOM 747 N N . LYS A 1 97 ? -28.273 5.997 12.740 1.00 86.38 97 LYS A N 1
ATOM 748 C CA . LYS A 1 97 ? -27.491 4.950 13.410 1.00 86.38 97 LYS A CA 1
ATOM 749 C C . LYS A 1 97 ? -26.029 5.089 13.014 1.00 86.38 97 LYS A C 1
ATOM 751 O O . LYS A 1 97 ? -25.717 5.228 11.831 1.00 86.38 97 LYS A O 1
ATOM 756 N N . VAL A 1 98 ? -25.159 5.051 14.012 1.00 90.56 98 VAL A N 1
ATOM 757 C CA . VAL A 1 98 ? -23.710 5.137 13.860 1.00 90.56 98 VAL A CA 1
ATOM 758 C C . VAL A 1 98 ? -23.108 3.759 14.108 1.00 90.56 98 VAL A C 1
ATOM 760 O O . VAL A 1 98 ? -23.432 3.113 15.102 1.00 90.56 98 VAL A O 1
ATOM 763 N N . ARG A 1 99 ? -22.226 3.316 13.213 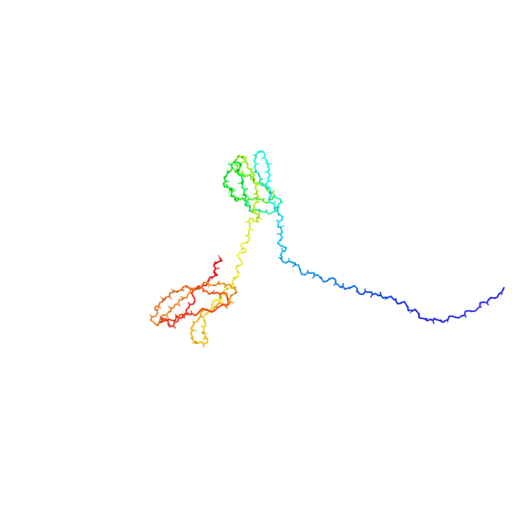1.00 90.56 99 ARG A N 1
ATOM 764 C CA . ARG A 1 99 ? -21.462 2.075 13.351 1.00 90.56 99 ARG A CA 1
ATOM 765 C C . ARG A 1 99 ? -19.994 2.345 13.058 1.00 90.56 99 ARG A C 1
ATOM 767 O O . ARG A 1 99 ? -19.672 3.030 12.092 1.00 90.56 99 ARG A O 1
ATOM 774 N N . VAL A 1 100 ? -19.108 1.781 13.869 1.00 91.56 100 VAL A N 1
ATOM 775 C CA . VAL A 1 100 ? -17.672 1.763 13.579 1.00 91.56 100 VAL A CA 1
ATOM 776 C C . VAL A 1 100 ? -17.409 0.607 12.613 1.00 91.56 100 VAL A C 1
ATOM 778 O O . VAL A 1 100 ? -17.768 -0.534 12.905 1.00 91.56 100 VAL A O 1
ATOM 781 N N . ILE A 1 101 ? -16.848 0.914 11.444 1.00 91.31 101 ILE A N 1
ATOM 782 C CA . ILE A 1 101 ? -16.585 -0.055 10.365 1.00 91.31 101 ILE A CA 1
ATOM 783 C C . ILE A 1 101 ? -15.106 -0.424 10.243 1.00 91.31 101 ILE A C 1
ATOM 785 O O . ILE A 1 101 ? -14.800 -1.488 9.722 1.00 91.31 101 ILE A O 1
ATOM 789 N N . ALA A 1 102 ? -14.207 0.426 10.735 1.00 89.56 102 ALA A N 1
ATOM 790 C CA . ALA A 1 102 ? -12.781 0.144 10.819 1.00 89.56 102 ALA A CA 1
ATOM 791 C C . ALA A 1 102 ? -12.238 0.683 12.140 1.00 89.56 102 ALA A C 1
ATOM 793 O O . ALA A 1 102 ? -12.659 1.750 12.593 1.00 89.56 102 ALA A O 1
ATOM 794 N N . ASP A 1 103 ? -11.324 -0.066 12.747 1.00 91.06 103 ASP A N 1
ATOM 795 C CA . ASP A 1 103 ? -10.683 0.288 14.006 1.00 91.06 103 ASP A CA 1
ATOM 796 C C . ASP A 1 103 ? -9.209 -0.129 13.958 1.00 91.06 103 ASP A C 1
ATOM 798 O O . ASP A 1 103 ? -8.882 -1.318 13.986 1.00 91.06 103 ASP A O 1
ATOM 802 N N . ALA A 1 104 ? -8.319 0.856 13.894 1.00 90.19 104 ALA A N 1
ATOM 803 C CA . ALA A 1 104 ? -6.881 0.661 13.790 1.00 90.19 104 ALA A CA 1
ATOM 804 C C . ALA A 1 104 ? -6.133 1.573 14.780 1.00 90.19 104 ALA A C 1
ATOM 806 O O . ALA A 1 104 ? -6.698 2.562 15.245 1.00 90.19 104 ALA A O 1
ATOM 807 N N . PRO A 1 105 ? -4.887 1.257 15.177 1.00 91.31 105 PRO A N 1
ATOM 808 C CA . PRO A 1 105 ? -4.078 2.203 15.948 1.00 91.31 105 PRO A CA 1
ATOM 809 C C . PRO A 1 105 ? -3.826 3.487 15.134 1.00 91.31 105 PRO A C 1
ATOM 811 O O . PRO A 1 105 ? -3.804 3.432 13.907 1.00 91.31 105 PRO A O 1
ATOM 814 N N . CYS A 1 106 ? -3.695 4.640 15.804 1.00 87.69 106 CYS A N 1
ATOM 815 C CA . CYS A 1 106 ? -3.403 5.920 15.131 1.00 87.69 106 CYS A CA 1
ATOM 816 C C . CYS A 1 106 ? -2.026 5.903 14.471 1.00 87.69 106 CYS A C 1
ATOM 818 O O . CYS A 1 106 ? -1.894 6.266 13.306 1.00 87.69 106 CYS A O 1
ATOM 820 N N . ASP A 1 107 ? -1.036 5.435 15.224 1.00 80.88 107 ASP A N 1
ATOM 821 C CA . ASP A 1 107 ? 0.312 5.204 14.739 1.00 80.88 107 ASP A CA 1
ATOM 822 C C . ASP A 1 107 ? 0.336 3.770 14.224 1.00 80.88 107 ASP A C 1
ATOM 824 O O . ASP A 1 107 ? 0.611 2.813 14.951 1.00 80.88 107 ASP A O 1
ATOM 828 N N . GLN A 1 108 ? -0.076 3.596 12.973 1.00 63.97 108 GLN A N 1
ATOM 829 C CA . GLN A 1 108 ? 0.352 2.413 12.252 1.00 63.97 108 GLN A CA 1
ATOM 830 C C . GLN A 1 108 ? 1.819 2.683 11.928 1.00 63.97 108 GLN A C 1
ATOM 832 O O . GLN A 1 108 ? 2.081 3.640 11.198 1.00 63.97 108 GLN A O 1
ATOM 837 N N . PRO A 1 109 ? 2.792 1.918 12.466 1.00 57.59 109 PRO A N 1
ATOM 838 C CA . PRO A 1 109 ? 4.052 1.849 11.754 1.00 57.59 109 PRO A CA 1
ATOM 839 C C . PRO A 1 109 ? 3.653 1.430 10.346 1.00 57.59 109 PRO A C 1
ATOM 841 O O . PRO A 1 109 ? 2.925 0.445 10.196 1.00 57.59 109 PRO A O 1
ATOM 844 N N . ASP A 1 110 ? 4.005 2.235 9.349 1.00 54.56 110 ASP A N 1
ATOM 845 C CA . ASP A 1 110 ? 3.816 1.874 7.958 1.00 54.56 110 ASP A CA 1
ATOM 846 C C . ASP A 1 110 ? 4.568 0.560 7.753 1.00 54.56 110 ASP A C 1
ATOM 848 O O . ASP A 1 110 ? 5.743 0.545 7.395 1.00 54.56 110 ASP A O 1
ATOM 852 N N . VAL A 1 111 ? 3.891 -0.569 7.958 1.00 53.41 111 VAL A N 1
ATOM 853 C CA . VAL A 1 111 ? 4.302 -1.856 7.416 1.00 53.41 111 VAL A CA 1
ATOM 854 C C . VAL A 1 111 ? 3.921 -1.805 5.939 1.00 53.41 111 VAL A C 1
ATOM 856 O O . VAL A 1 111 ? 3.189 -2.628 5.403 1.00 53.41 111 VAL A O 1
ATOM 859 N N . VAL A 1 112 ? 4.421 -0.779 5.246 1.00 51.34 112 VAL A N 1
ATOM 860 C CA . VAL A 1 112 ? 4.980 -1.032 3.939 1.00 51.34 112 VAL A CA 1
ATOM 861 C C . VAL A 1 112 ? 6.070 -2.021 4.282 1.00 51.34 112 VAL A C 1
ATOM 863 O O . VAL A 1 112 ? 7.084 -1.634 4.865 1.00 51.34 112 VAL A O 1
ATOM 866 N N . ASP A 1 113 ? 5.831 -3.300 4.009 1.00 49.31 113 ASP A N 1
ATOM 867 C CA . ASP A 1 113 ? 6.920 -4.243 3.862 1.00 49.31 113 ASP A CA 1
ATOM 868 C C . ASP A 1 113 ? 7.815 -3.642 2.775 1.00 49.31 113 ASP A C 1
ATOM 870 O O . ASP A 1 113 ? 7.675 -3.908 1.579 1.00 49.31 113 ASP A O 1
ATOM 874 N N . LYS A 1 114 ? 8.726 -2.752 3.180 1.00 48.12 114 LYS A N 1
ATOM 875 C CA . LYS A 1 114 ? 9.931 -2.420 2.455 1.00 48.12 114 LYS A CA 1
ATOM 876 C C . LYS A 1 114 ? 10.745 -3.695 2.546 1.00 48.12 114 LYS A C 1
ATOM 878 O O . LYS A 1 114 ? 11.730 -3.786 3.267 1.00 48.12 114 LYS A O 1
ATOM 883 N N . TYR A 1 115 ? 10.315 -4.695 1.788 1.00 47.78 115 TYR A N 1
ATOM 884 C CA . TYR A 1 115 ? 11.236 -5.588 1.145 1.00 47.78 115 TYR A CA 1
ATOM 885 C C . TYR A 1 115 ? 12.154 -4.663 0.346 1.00 47.78 115 TYR A C 1
ATOM 887 O O . TYR A 1 115 ? 11.869 -4.321 -0.803 1.00 47.78 115 TYR A O 1
ATOM 895 N N . GLU A 1 116 ? 13.236 -4.202 0.983 1.00 49.44 116 GLU A N 1
ATOM 896 C CA . GLU A 1 116 ? 14.441 -3.749 0.302 1.00 49.44 116 GLU A CA 1
ATOM 897 C C . GLU A 1 116 ? 15.010 -4.961 -0.441 1.00 49.44 116 GLU A C 1
ATOM 899 O O . GLU A 1 116 ? 16.089 -5.460 -0.153 1.00 49.44 116 GLU A O 1
ATOM 904 N N . ILE A 1 117 ? 14.262 -5.475 -1.414 1.00 53.81 117 ILE A N 1
ATOM 905 C CA . ILE A 1 117 ? 14.846 -6.285 -2.459 1.00 53.81 117 ILE A CA 1
ATOM 906 C C . ILE A 1 117 ? 15.345 -5.261 -3.462 1.00 53.81 117 ILE A C 1
ATOM 908 O O . ILE A 1 117 ? 14.663 -4.921 -4.429 1.00 53.81 117 ILE A O 1
ATOM 912 N N . LYS A 1 118 ? 16.486 -4.664 -3.117 1.00 64.38 118 LYS A N 1
ATOM 913 C CA . LYS A 1 118 ? 17.301 -3.928 -4.070 1.00 64.38 118 LYS A CA 1
ATOM 914 C C . LYS A 1 118 ? 17.812 -4.982 -5.060 1.00 64.38 118 LYS A C 1
ATOM 916 O O . LYS A 1 118 ? 18.347 -6.008 -4.648 1.00 64.38 118 LYS A O 1
ATOM 921 N N . ASP A 1 119 ? 17.534 -4.750 -6.339 1.00 75.94 119 ASP A N 1
ATOM 922 C CA . ASP A 1 119 ? 18.017 -5.512 -7.499 1.00 75.94 119 ASP A CA 1
ATOM 923 C C . ASP A 1 119 ? 17.343 -6.876 -7.774 1.00 75.94 119 ASP A C 1
ATOM 925 O O . ASP A 1 119 ? 17.992 -7.929 -7.814 1.00 75.94 119 ASP A O 1
ATOM 929 N N . CYS A 1 120 ? 16.032 -6.882 -8.053 1.00 86.81 120 CYS A N 1
ATOM 930 C CA . CYS A 1 120 ? 15.376 -8.069 -8.623 1.00 86.81 120 CYS A CA 1
ATOM 931 C C . CYS A 1 120 ? 15.629 -8.213 -10.124 1.00 86.81 120 CYS A C 1
ATOM 933 O O . CYS A 1 120 ? 15.624 -9.332 -10.648 1.00 86.81 120 CYS A O 1
ATOM 935 N N . ALA A 1 121 ? 15.756 -7.089 -10.827 1.00 90.94 121 ALA A N 1
ATOM 936 C CA . ALA A 1 121 ? 15.869 -7.047 -12.270 1.00 90.94 121 ALA A CA 1
ATOM 937 C C . ALA A 1 121 ? 17.332 -7.180 -12.710 1.00 90.94 121 ALA A C 1
ATOM 939 O O . ALA A 1 121 ? 18.206 -6.444 -12.257 1.00 90.94 121 ALA A O 1
ATOM 940 N N . LYS A 1 122 ? 17.609 -8.104 -13.633 1.00 92.25 122 LYS A N 1
ATOM 941 C CA . LYS A 1 122 ? 18.948 -8.314 -14.206 1.00 92.25 122 LYS A CA 1
ATOM 942 C C . LYS A 1 122 ? 18.879 -8.443 -15.717 1.00 92.25 122 LYS A C 1
ATOM 944 O O . LYS A 1 122 ? 17.944 -9.029 -16.252 1.00 92.25 122 LYS A O 1
ATOM 949 N N . ILE A 1 123 ? 19.889 -7.931 -16.411 1.00 91.50 123 ILE A N 1
ATOM 950 C CA . ILE A 1 123 ? 20.042 -8.143 -17.853 1.00 91.50 123 ILE A CA 1
ATOM 951 C C . ILE A 1 123 ? 20.841 -9.431 -18.049 1.00 91.50 123 ILE A C 1
ATOM 953 O O . ILE A 1 123 ? 21.942 -9.561 -17.520 1.00 91.50 123 ILE A O 1
ATOM 957 N N . ALA A 1 124 ? 20.301 -10.377 -18.808 1.00 90.94 124 ALA A N 1
ATOM 958 C CA . ALA A 1 124 ? 20.964 -11.633 -19.143 1.00 90.94 124 ALA A CA 1
ATOM 959 C C . ALA A 1 124 ? 20.787 -11.963 -20.626 1.00 90.94 124 ALA A C 1
ATOM 961 O O . ALA A 1 124 ? 20.003 -11.326 -21.326 1.00 90.94 124 ALA A O 1
ATOM 962 N N . LYS A 1 125 ? 21.512 -12.970 -21.110 1.00 89.94 125 LYS A N 1
ATOM 963 C CA . LYS A 1 125 ? 21.334 -13.513 -22.460 1.00 89.94 125 LYS A CA 1
ATOM 964 C C . LYS A 1 125 ? 20.481 -14.776 -22.385 1.00 89.94 125 LYS A C 1
ATOM 966 O O . LYS A 1 125 ? 20.721 -15.632 -21.535 1.00 89.94 125 LYS A O 1
ATOM 971 N N . LEU A 1 126 ? 19.493 -14.897 -23.265 1.00 88.19 126 LEU A N 1
ATOM 972 C CA . LEU A 1 126 ? 18.765 -16.149 -23.467 1.00 88.19 126 LEU A CA 1
ATOM 973 C C . LEU A 1 126 ? 19.663 -17.176 -24.157 1.00 88.19 126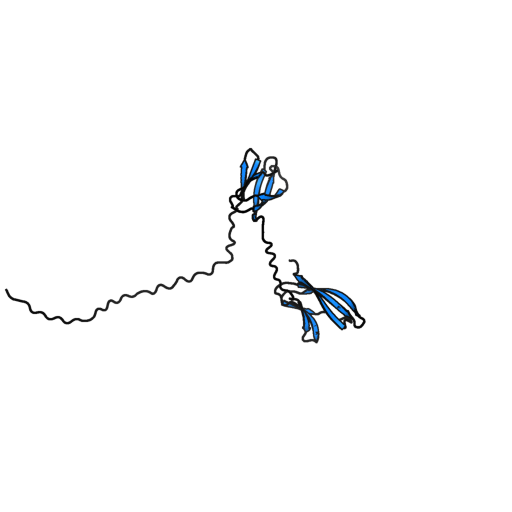 LEU A C 1
ATOM 975 O O . LEU A 1 126 ? 20.703 -16.847 -24.723 1.00 88.19 126 LEU A O 1
ATOM 979 N N . LYS A 1 127 ? 19.199 -18.429 -24.184 1.00 87.00 127 LYS A N 1
ATOM 980 C CA . LYS A 1 127 ? 19.845 -19.525 -24.925 1.00 87.00 127 LYS A CA 1
ATOM 981 C C . LYS A 1 127 ? 20.062 -19.204 -26.412 1.00 87.00 127 LYS A C 1
ATOM 983 O O . LYS A 1 127 ? 20.998 -19.708 -27.011 1.00 87.00 127 LYS A O 1
ATOM 988 N N . ASN A 1 128 ? 19.225 -18.341 -26.987 1.00 82.62 128 ASN A N 1
ATOM 989 C CA . ASN A 1 128 ? 19.330 -17.863 -28.369 1.00 82.62 128 ASN A CA 1
ATOM 990 C C . ASN A 1 128 ? 20.304 -16.675 -28.549 1.00 82.62 128 ASN A C 1
ATOM 992 O O . ASN A 1 128 ? 20.346 -16.079 -29.619 1.00 82.62 128 ASN A O 1
ATOM 996 N N . GLY A 1 129 ? 21.025 -16.261 -27.502 1.00 82.19 129 GLY A N 1
ATOM 997 C CA . GLY A 1 129 ? 21.956 -15.130 -27.529 1.00 82.19 129 GLY A CA 1
ATOM 998 C C . GLY A 1 129 ? 21.305 -13.743 -27.451 1.00 82.19 129 GLY A C 1
ATOM 999 O O . GLY A 1 129 ? 22.017 -12.755 -27.263 1.00 82.19 129 GLY A O 1
ATOM 1000 N N . SER A 1 130 ? 19.974 -13.646 -27.537 1.00 85.38 130 SER A N 1
ATOM 1001 C CA . SER A 1 130 ? 19.260 -12.370 -27.408 1.00 85.38 130 SER A CA 1
ATOM 1002 C C . SER A 1 130 ? 19.252 -11.882 -25.954 1.00 85.38 130 SER A C 1
ATOM 1004 O O . SER A 1 130 ? 19.145 -12.700 -25.033 1.00 85.38 130 SER A O 1
ATOM 1006 N N . PRO A 1 131 ? 19.379 -10.569 -25.701 1.00 90.62 131 PRO A N 1
ATOM 1007 C CA . PRO A 1 131 ? 19.295 -10.057 -24.346 1.00 90.62 131 PRO A CA 1
ATOM 1008 C C . PRO A 1 131 ? 17.852 -10.067 -23.845 1.00 90.62 131 PRO A C 1
ATOM 1010 O O . PRO A 1 131 ? 16.898 -9.800 -24.577 1.00 90.62 131 PRO A O 1
ATOM 1013 N N . ALA A 1 132 ? 17.709 -10.318 -22.555 1.00 92.94 132 ALA A N 1
ATOM 1014 C CA . ALA A 1 132 ? 16.456 -10.227 -21.842 1.00 92.94 132 ALA A CA 1
ATOM 1015 C C . ALA A 1 132 ? 16.639 -9.623 -20.467 1.00 92.94 132 ALA A C 1
ATOM 1017 O O . ALA A 1 132 ? 17.718 -9.631 -19.873 1.00 92.94 132 ALA A O 1
ATOM 1018 N N . LEU A 1 133 ? 15.516 -9.146 -19.966 1.00 93.44 133 LEU A N 1
ATOM 1019 C CA . LEU A 1 133 ? 15.354 -8.665 -18.623 1.00 93.44 133 LEU A CA 1
ATOM 1020 C C . LEU A 1 133 ? 14.752 -9.783 -17.766 1.00 93.44 133 LEU A C 1
ATOM 1022 O O . LEU A 1 133 ? 13.632 -10.229 -18.004 1.00 93.44 133 LEU A O 1
ATOM 1026 N N . LEU A 1 134 ? 15.519 -10.257 -16.794 1.00 93.56 134 LEU A N 1
ATOM 1027 C CA . LEU A 1 134 ? 15.121 -11.278 -15.834 1.00 93.56 134 LEU A CA 1
ATOM 1028 C C . LEU A 1 134 ? 14.606 -10.620 -14.564 1.00 93.56 134 LEU A C 1
ATOM 1030 O O . LEU A 1 134 ? 15.238 -9.697 -14.060 1.00 93.56 134 LEU A O 1
ATOM 1034 N N . ASN A 1 135 ? 13.518 -11.142 -14.012 1.00 93.75 135 ASN A N 1
ATOM 1035 C CA . ASN A 1 135 ? 13.042 -10.785 -12.684 1.00 93.75 135 ASN A CA 1
ATOM 1036 C C . ASN A 1 135 ? 13.253 -11.963 -11.730 1.00 93.75 135 ASN A C 1
ATOM 1038 O O . ASN A 1 135 ? 12.576 -12.978 -11.851 1.00 93.75 135 ASN A O 1
ATOM 1042 N N . ALA A 1 136 ? 14.166 -11.833 -10.768 1.00 90.19 136 ALA A N 1
ATOM 1043 C CA . ALA A 1 136 ? 14.419 -12.864 -9.759 1.00 90.19 136 ALA A CA 1
ATOM 1044 C C . ALA A 1 136 ? 13.344 -12.911 -8.656 1.00 90.19 136 ALA A C 1
ATOM 1046 O O . ALA A 1 136 ? 13.247 -13.886 -7.909 1.00 90.19 136 ALA A O 1
ATOM 1047 N N . CYS A 1 137 ? 12.526 -11.866 -8.541 1.00 89.25 137 CYS A N 1
ATOM 1048 C CA . CYS A 1 137 ? 11.572 -11.723 -7.453 1.00 89.25 137 CYS A CA 1
ATOM 1049 C C . CYS A 1 137 ? 10.247 -12.446 -7.719 1.00 89.25 137 CYS A C 1
ATOM 1051 O O . CYS A 1 137 ? 9.821 -12.581 -8.869 1.00 89.25 137 CYS A O 1
ATOM 1053 N N . PRO A 1 138 ? 9.545 -12.878 -6.650 1.00 88.88 138 PRO A N 1
ATOM 1054 C CA . PRO A 1 138 ? 8.241 -13.539 -6.746 1.00 88.88 138 PRO A CA 1
ATOM 1055 C C . PRO A 1 138 ? 7.089 -12.562 -7.036 1.00 88.88 138 PRO A C 1
ATOM 1057 O O . PRO A 1 138 ? 5.925 -12.941 -6.977 1.00 88.88 138 PRO A O 1
ATOM 1060 N N . VAL A 1 139 ? 7.399 -11.303 -7.343 1.00 89.25 139 VAL A N 1
ATOM 1061 C CA . VAL A 1 139 ? 6.432 -10.237 -7.614 1.00 89.25 139 VAL A CA 1
ATOM 1062 C C . VAL A 1 139 ? 6.774 -9.547 -8.925 1.00 89.25 139 VAL A C 1
ATOM 1064 O O . VAL A 1 139 ? 7.934 -9.528 -9.331 1.00 89.25 139 VAL A O 1
ATOM 1067 N N . CYS A 1 140 ? 5.771 -8.973 -9.585 1.00 90.88 140 CYS A N 1
ATOM 1068 C CA . CYS A 1 140 ? 5.962 -8.194 -10.807 1.00 90.88 140 CYS A CA 1
ATOM 1069 C C . CYS A 1 140 ? 6.855 -6.969 -10.555 1.00 90.88 140 CYS A C 1
ATOM 1071 O O . CYS A 1 140 ? 6.721 -6.292 -9.528 1.00 90.88 140 CYS A O 1
ATOM 1073 N N . ARG A 1 141 ? 7.732 -6.667 -11.517 1.00 92.06 141 ARG A N 1
ATOM 1074 C CA . ARG A 1 141 ? 8.611 -5.494 -11.504 1.00 92.06 141 ARG A CA 1
ATOM 1075 C C . ARG A 1 141 ? 8.419 -4.643 -12.756 1.00 92.06 141 ARG A C 1
ATOM 1077 O O . ARG A 1 141 ? 8.421 -5.155 -13.873 1.00 92.06 141 ARG A O 1
ATOM 1084 N N . GLY A 1 142 ? 8.268 -3.339 -12.553 1.00 92.19 142 GLY A N 1
ATOM 1085 C CA . GLY A 1 142 ? 8.388 -2.319 -13.585 1.00 92.19 142 GLY A CA 1
ATOM 1086 C C . GLY A 1 142 ? 9.830 -1.829 -13.635 1.00 92.19 142 GLY A C 1
ATOM 1087 O O . GLY A 1 142 ? 10.368 -1.375 -12.628 1.00 92.19 142 GLY A O 1
ATOM 1088 N N . VAL A 1 143 ? 10.465 -1.927 -14.794 1.00 93.25 143 VAL A N 1
ATOM 1089 C CA . VAL A 1 143 ? 11.885 -1.623 -14.972 1.00 93.25 143 VAL A CA 1
ATOM 1090 C C . VAL A 1 143 ? 12.046 -0.560 -16.042 1.00 93.25 143 VAL A C 1
ATOM 1092 O O . VAL A 1 143 ? 11.503 -0.680 -17.140 1.00 93.25 143 VAL A O 1
ATOM 1095 N N . VAL A 1 144 ? 12.821 0.475 -15.734 1.00 92.38 144 VAL A N 1
ATOM 1096 C CA . VAL A 1 144 ? 13.247 1.479 -16.707 1.00 92.38 144 VAL A CA 1
ATOM 1097 C C . VAL A 1 144 ? 14.598 1.055 -17.256 1.00 92.38 144 VAL A C 1
ATOM 1099 O O . VAL A 1 144 ? 15.600 1.041 -16.538 1.00 92.38 144 VAL A O 1
ATOM 1102 N N . LEU A 1 145 ? 14.613 0.712 -18.537 1.00 92.31 145 LEU A N 1
ATOM 1103 C CA . LEU A 1 145 ? 15.801 0.291 -19.257 1.00 92.31 145 LEU A CA 1
ATOM 1104 C C . LEU A 1 145 ? 16.255 1.407 -20.200 1.00 92.31 145 LEU A C 1
ATOM 1106 O O . LEU A 1 145 ? 15.491 1.870 -21.045 1.00 92.31 145 LEU A O 1
ATOM 1110 N N . GLU A 1 146 ? 17.511 1.811 -20.073 1.00 92.19 146 GLU A N 1
ATOM 1111 C CA . GLU A 1 146 ? 18.191 2.737 -20.970 1.00 92.19 146 GLU A CA 1
ATOM 1112 C C . GLU A 1 146 ? 19.025 1.953 -21.987 1.00 92.19 146 GLU A C 1
ATOM 1114 O O . GLU A 1 146 ? 19.843 1.096 -21.644 1.00 92.19 146 GLU A O 1
ATOM 1119 N N . LYS A 1 147 ? 18.788 2.246 -23.260 1.00 92.25 147 LYS A N 1
ATOM 1120 C CA . LYS A 1 147 ? 19.528 1.756 -24.413 1.00 92.25 147 LYS A CA 1
ATOM 1121 C C . LYS A 1 147 ? 20.506 2.839 -24.832 1.00 92.25 147 LYS A C 1
ATOM 1123 O O . LYS A 1 147 ? 20.094 3.964 -25.100 1.00 92.25 147 LYS A O 1
ATOM 1128 N N . VAL A 1 148 ? 21.785 2.502 -24.891 1.00 91.31 148 VAL A N 1
ATOM 1129 C CA . VAL A 1 148 ? 22.850 3.413 -25.311 1.00 91.31 148 VAL A CA 1
ATOM 1130 C C . VAL A 1 148 ? 23.373 2.928 -26.655 1.00 91.31 148 VAL A C 1
ATOM 1132 O O . VAL A 1 148 ? 23.898 1.819 -26.754 1.00 91.31 148 VAL A O 1
ATOM 1135 N N . ALA A 1 149 ? 23.185 3.726 -27.700 1.00 91.12 149 ALA A N 1
ATOM 1136 C CA . ALA A 1 149 ? 23.723 3.467 -29.030 1.00 91.12 149 ALA A CA 1
ATOM 1137 C C . ALA A 1 149 ? 25.239 3.724 -29.074 1.00 91.12 149 ALA A C 1
ATOM 1139 O O . ALA A 1 149 ? 25.797 4.383 -28.197 1.00 91.12 149 ALA A O 1
ATOM 1140 N N . ALA A 1 150 ? 25.913 3.224 -30.113 1.00 88.62 150 ALA A N 1
ATOM 1141 C CA . ALA A 1 150 ? 27.364 3.381 -30.271 1.00 88.62 150 ALA A CA 1
ATOM 1142 C C . ALA A 1 150 ? 27.812 4.855 -30.353 1.00 88.62 150 ALA A C 1
ATOM 1144 O O . ALA A 1 150 ? 28.904 5.195 -29.915 1.00 88.62 150 ALA A O 1
ATOM 1145 N N . ASN A 1 151 ? 26.943 5.739 -30.848 1.00 87.88 151 ASN A N 1
ATOM 1146 C CA . ASN A 1 151 ? 27.164 7.188 -30.902 1.00 87.88 151 ASN A CA 1
ATOM 1147 C C . ASN A 1 151 ? 26.839 7.917 -29.580 1.00 87.88 151 ASN A C 1
ATOM 1149 O O . ASN A 1 151 ? 26.771 9.142 -29.555 1.00 87.88 151 ASN A O 1
ATOM 1153 N N . GLY A 1 152 ? 26.562 7.183 -28.499 1.00 85.19 152 GLY A N 1
ATOM 1154 C CA . GLY A 1 152 ? 26.213 7.745 -27.194 1.00 85.19 152 GLY A CA 1
ATOM 1155 C C . GLY A 1 152 ? 24.757 8.197 -27.051 1.00 85.19 152 GLY A C 1
ATOM 1156 O O . GLY A 1 152 ? 24.367 8.618 -25.961 1.00 85.19 152 GLY A O 1
ATOM 1157 N N . ARG A 1 153 ? 23.921 8.086 -28.096 1.00 88.69 153 ARG A N 1
ATOM 1158 C CA . ARG A 1 153 ? 22.487 8.400 -28.000 1.00 88.69 153 ARG A CA 1
ATOM 1159 C C . ARG A 1 153 ? 21.811 7.454 -27.009 1.00 88.69 153 ARG A C 1
ATOM 1161 O O . ARG A 1 153 ? 21.994 6.240 -27.078 1.00 88.69 153 ARG A O 1
ATOM 1168 N N . LYS A 1 154 ? 21.007 8.023 -26.112 1.00 91.06 154 LYS A N 1
ATOM 1169 C CA . LYS A 1 154 ? 20.281 7.292 -25.070 1.00 91.06 154 LYS A CA 1
ATOM 1170 C C . LYS A 1 154 ? 18.792 7.260 -25.380 1.00 91.06 154 LYS A C 1
ATOM 1172 O O . LYS A 1 154 ? 18.204 8.289 -25.702 1.00 91.06 154 LYS A O 1
ATOM 1177 N N . GLU A 1 155 ? 18.182 6.096 -25.238 1.00 90.62 155 GLU A N 1
ATOM 1178 C CA . GLU A 1 155 ? 16.741 5.895 -25.361 1.00 90.62 155 GLU A CA 1
ATOM 1179 C C . GLU A 1 155 ? 16.247 5.112 -24.147 1.00 90.62 155 GLU A C 1
ATOM 1181 O O . GLU A 1 155 ? 16.819 4.085 -23.791 1.00 90.62 155 GLU A O 1
ATOM 1186 N N . ARG A 1 156 ? 15.190 5.588 -23.490 1.00 91.50 156 ARG A N 1
ATOM 1187 C CA . ARG A 1 156 ? 14.615 4.919 -22.319 1.00 91.50 156 ARG A CA 1
ATOM 1188 C C . ARG A 1 156 ? 13.308 4.244 -22.692 1.00 91.50 156 ARG A C 1
ATOM 1190 O O . ARG A 1 156 ? 12.470 4.843 -23.354 1.00 91.50 156 ARG A O 1
ATOM 1197 N N . GLY A 1 157 ? 13.127 3.021 -22.216 1.00 90.31 157 GLY A N 1
ATOM 1198 C CA . GLY A 1 157 ? 11.870 2.292 -22.304 1.00 90.31 157 GLY A CA 1
ATOM 1199 C C . GLY A 1 157 ? 11.495 1.700 -20.955 1.00 90.31 157 GLY A C 1
ATOM 1200 O O . GLY A 1 157 ? 12.363 1.305 -20.175 1.00 90.31 157 GLY A O 1
ATOM 1201 N N . THR A 1 158 ? 10.197 1.623 -20.691 1.00 92.38 158 THR A N 1
ATOM 1202 C CA . THR A 1 158 ? 9.661 0.980 -19.491 1.00 92.38 158 THR A CA 1
ATOM 1203 C C . THR A 1 158 ? 9.148 -0.405 -19.848 1.00 92.38 158 THR A C 1
ATOM 1205 O O . THR A 1 158 ? 8.428 -0.574 -20.828 1.00 92.38 158 THR A O 1
ATOM 1208 N N . TYR A 1 159 ? 9.516 -1.391 -19.040 1.00 92.06 159 TYR A N 1
ATOM 1209 C CA . TYR A 1 159 ? 9.179 -2.791 -19.248 1.00 92.06 159 TYR A CA 1
ATOM 1210 C C . TYR A 1 159 ? 8.534 -3.354 -17.989 1.00 92.06 159 TYR A C 1
ATOM 1212 O O . TYR A 1 159 ? 9.010 -3.116 -16.880 1.00 92.06 159 TYR A O 1
ATOM 1220 N N . MET A 1 160 ? 7.463 -4.122 -18.163 1.00 92.75 160 MET A N 1
ATOM 1221 C CA . MET A 1 160 ? 6.865 -4.900 -17.084 1.00 92.75 160 MET A CA 1
ATOM 1222 C C . MET A 1 160 ? 7.343 -6.340 -17.187 1.00 92.75 160 MET A C 1
ATOM 1224 O O . MET A 1 160 ? 7.173 -6.979 -18.223 1.00 92.75 160 MET A O 1
ATOM 1228 N N . VAL A 1 161 ? 7.926 -6.853 -16.109 1.00 92.75 161 VAL A N 1
ATOM 1229 C CA . VAL A 1 161 ? 8.422 -8.226 -16.033 1.00 92.75 161 VAL A CA 1
ATOM 1230 C C . VAL A 1 161 ? 7.655 -8.960 -14.944 1.00 92.75 161 VAL A C 1
ATOM 1232 O O . VAL A 1 161 ? 7.653 -8.558 -13.776 1.00 92.75 161 VAL A O 1
ATOM 1235 N N . GLY A 1 162 ? 6.987 -10.046 -15.330 1.00 90.56 162 GLY A N 1
ATOM 1236 C CA . GLY A 1 162 ? 6.254 -10.905 -14.405 1.00 90.56 162 GLY A CA 1
ATOM 1237 C C . GLY A 1 162 ? 7.169 -11.539 -13.352 1.00 90.56 162 GLY A C 1
ATOM 1238 O O . GLY A 1 162 ? 8.393 -11.576 -13.503 1.00 90.56 162 GLY A O 1
ATOM 1239 N N . ALA A 1 163 ? 6.578 -12.046 -12.272 1.00 91.12 163 ALA A N 1
ATOM 1240 C CA . ALA A 1 163 ? 7.303 -12.730 -11.202 1.00 91.12 163 ALA A CA 1
ATOM 1241 C C . ALA A 1 163 ? 8.111 -13.925 -11.736 1.00 91.12 163 ALA A C 1
ATOM 1243 O O . ALA A 1 163 ? 7.543 -14.784 -12.404 1.00 91.12 163 ALA A O 1
ATOM 1244 N N . ARG A 1 164 ? 9.411 -14.007 -11.423 1.00 90.38 164 ARG A N 1
ATOM 1245 C CA . ARG A 1 164 ? 10.294 -15.114 -11.855 1.00 90.38 164 ARG A CA 1
ATOM 1246 C C . ARG A 1 164 ? 10.283 -15.373 -13.368 1.00 90.38 164 ARG A C 1
ATOM 1248 O O . ARG A 1 164 ? 10.438 -16.509 -13.806 1.00 90.38 164 ARG A O 1
ATOM 1255 N N . THR A 1 165 ? 10.091 -14.327 -14.170 1.00 92.94 165 THR A N 1
ATOM 1256 C CA . THR A 1 165 ? 10.046 -14.439 -15.635 1.00 92.94 165 THR A CA 1
ATOM 1257 C C . THR A 1 165 ? 11.212 -13.731 -16.315 1.00 92.94 165 THR A C 1
ATOM 1259 O O . THR A 1 165 ? 11.912 -12.910 -15.716 1.00 92.94 165 THR A O 1
ATOM 1262 N N . ALA A 1 166 ? 11.405 -14.070 -17.589 1.00 91.75 166 ALA A N 1
ATOM 1263 C CA . ALA A 1 166 ? 12.337 -13.431 -18.500 1.00 91.75 166 ALA A CA 1
ATOM 1264 C C . ALA A 1 166 ? 11.555 -12.719 -19.607 1.00 91.75 166 ALA A C 1
ATOM 1266 O O . ALA A 1 166 ? 10.734 -13.345 -20.276 1.00 91.75 166 ALA A O 1
ATOM 1267 N N . LEU A 1 167 ? 11.833 -11.436 -19.827 1.00 92.56 167 LEU A N 1
ATOM 1268 C CA . LEU A 1 167 ? 11.266 -10.663 -20.926 1.00 92.56 167 LEU A CA 1
ATOM 1269 C C . LEU A 1 167 ? 12.352 -10.375 -21.974 1.00 92.56 167 LEU A C 1
ATOM 1271 O O . LEU A 1 167 ? 13.297 -9.647 -21.659 1.00 92.56 167 LEU A O 1
ATOM 1275 N N . PRO A 1 168 ? 12.254 -10.902 -23.209 1.00 91.62 168 PRO A N 1
ATOM 1276 C CA . PRO A 1 168 ? 13.202 -10.574 -24.270 1.00 91.62 168 PRO A CA 1
ATOM 1277 C C . PRO A 1 168 ? 13.127 -9.087 -24.622 1.00 91.62 168 PRO A C 1
ATOM 1279 O O . PRO A 1 168 ? 12.042 -8.524 -24.773 1.00 91.62 168 PRO A O 1
ATOM 1282 N N . VAL A 1 169 ? 14.288 -8.447 -24.771 1.00 90.12 169 VAL A N 1
ATOM 1283 C CA . VAL A 1 169 ? 14.382 -7.019 -25.090 1.00 90.12 169 VAL A CA 1
ATOM 1284 C C . VAL A 1 169 ? 15.068 -6.840 -26.445 1.00 90.12 169 VAL A C 1
ATOM 1286 O O . VAL A 1 169 ? 16.201 -7.283 -26.627 1.00 90.12 169 VAL A O 1
ATOM 1289 N N . PRO A 1 170 ? 14.440 -6.145 -27.408 1.00 84.69 170 PRO A N 1
ATOM 1290 C CA . PRO A 1 170 ? 15.054 -5.922 -28.709 1.00 84.69 170 PRO A CA 1
ATOM 1291 C C . PRO A 1 170 ? 16.177 -4.877 -28.621 1.00 84.69 170 PRO A C 1
ATOM 1293 O O . PRO A 1 170 ? 15.971 -3.775 -28.096 1.00 84.69 170 PRO A O 1
ATOM 1296 N N . LEU A 1 171 ? 17.348 -5.198 -29.187 1.00 80.81 171 LEU A N 1
ATOM 1297 C CA . LEU A 1 171 ? 18.527 -4.322 -29.165 1.00 80.81 171 LEU A CA 1
ATOM 1298 C C . LEU A 1 171 ? 18.432 -3.112 -30.099 1.00 80.81 171 LEU A C 1
ATOM 1300 O O . LEU A 1 171 ? 19.034 -2.112 -29.761 1.00 80.81 171 LEU A O 1
ATOM 1304 N N . ARG A 1 172 ? 17.700 -3.167 -31.225 1.00 78.88 172 ARG A N 1
ATOM 1305 C CA . ARG A 1 172 ? 17.469 -2.056 -32.193 1.00 78.88 172 ARG A CA 1
ATOM 1306 C C . ARG A 1 172 ? 18.560 -0.954 -32.212 1.00 78.88 172 ARG A C 1
ATOM 1308 O O . ARG A 1 172 ? 18.269 0.205 -31.947 1.00 78.88 172 ARG A O 1
ATOM 1315 N N . GLY A 1 173 ? 19.815 -1.314 -32.502 1.00 74.75 173 GLY A N 1
ATOM 1316 C CA . GLY A 1 173 ? 20.927 -0.351 -32.627 1.00 74.75 173 GLY A CA 1
ATOM 1317 C C . GLY A 1 173 ? 21.599 0.098 -31.317 1.00 74.75 173 GLY A C 1
ATOM 1318 O O . GLY A 1 173 ? 22.494 0.941 -31.339 1.00 74.75 173 GLY A O 1
ATOM 1319 N N . ALA A 1 174 ? 21.209 -0.466 -30.175 1.00 84.31 174 ALA A N 1
ATOM 1320 C CA . ALA A 1 174 ? 21.852 -0.249 -28.887 1.00 84.31 174 ALA A CA 1
ATOM 1321 C C . ALA A 1 174 ? 23.157 -1.050 -28.784 1.00 84.31 174 ALA A C 1
ATOM 1323 O O . ALA A 1 174 ? 23.165 -2.267 -28.969 1.00 84.31 174 ALA A O 1
ATOM 1324 N N . ALA A 1 175 ? 24.244 -0.370 -28.426 1.00 85.38 175 ALA A N 1
ATOM 1325 C CA . ALA A 1 175 ? 25.525 -0.985 -28.089 1.00 85.38 175 ALA A CA 1
ATOM 1326 C C . ALA A 1 175 ? 25.541 -1.503 -26.641 1.00 85.38 175 ALA A C 1
ATOM 1328 O O . ALA A 1 175 ? 26.203 -2.492 -26.333 1.00 85.38 175 ALA A O 1
ATOM 1329 N N . ARG A 1 176 ? 24.794 -0.850 -25.741 1.00 86.19 176 ARG A N 1
ATOM 1330 C CA . ARG A 1 176 ? 24.711 -1.211 -24.322 1.00 86.19 176 ARG A CA 1
ATOM 1331 C C . ARG A 1 176 ? 23.297 -1.024 -23.780 1.00 86.19 176 ARG A C 1
ATOM 1333 O O . ARG A 1 176 ? 22.575 -0.116 -24.182 1.00 86.19 176 ARG A O 1
ATOM 1340 N N . LEU A 1 177 ? 22.928 -1.883 -22.835 1.00 90.31 177 LEU A N 1
ATOM 1341 C CA . LEU A 1 177 ? 21.693 -1.795 -22.061 1.00 90.31 177 LEU A CA 1
ATOM 1342 C C . LEU A 1 177 ? 22.034 -1.515 -20.594 1.00 90.31 177 LEU A C 1
ATOM 1344 O O . LEU A 1 177 ? 23.001 -2.067 -20.070 1.00 90.31 177 LEU A O 1
ATOM 1348 N N . GLN A 1 178 ? 21.241 -0.680 -19.931 1.00 90.00 178 GLN A N 1
ATOM 1349 C CA . GLN A 1 178 ? 21.420 -0.340 -18.524 1.00 90.00 178 GLN A CA 1
ATOM 1350 C C . GLN A 1 178 ? 20.070 -0.216 -17.824 1.00 90.00 178 GLN A C 1
ATOM 1352 O O . GLN A 1 178 ? 19.169 0.459 -18.312 1.00 90.00 178 GLN A O 1
ATOM 1357 N N . ILE A 1 179 ? 19.931 -0.853 -16.663 1.00 91.06 179 ILE A N 1
ATOM 1358 C CA . ILE A 1 179 ? 18.776 -0.632 -15.792 1.00 91.06 179 ILE A CA 1
ATOM 1359 C C . ILE A 1 179 ? 19.011 0.684 -15.052 1.00 91.06 179 ILE A C 1
ATOM 1361 O O . ILE A 1 179 ? 20.040 0.859 -14.403 1.00 91.06 179 ILE A O 1
ATOM 1365 N N . VAL A 1 180 ? 18.081 1.623 -15.202 1.00 89.50 180 VAL A N 1
ATOM 1366 C CA . VAL A 1 180 ? 18.140 2.946 -14.561 1.00 89.50 180 VAL A CA 1
ATOM 1367 C C . VAL A 1 180 ? 17.284 2.979 -13.306 1.00 89.50 180 VAL A C 1
ATOM 1369 O O . VAL A 1 180 ? 17.622 3.664 -12.348 1.00 89.50 180 VAL A O 1
ATOM 1372 N N . ASN A 1 181 ? 16.160 2.264 -13.318 1.00 87.25 181 ASN A N 1
ATOM 1373 C CA . ASN A 1 181 ? 15.252 2.220 -12.185 1.00 87.25 181 ASN A CA 1
ATOM 1374 C C . ASN A 1 181 ? 14.455 0.913 -12.171 1.00 87.25 181 ASN A C 1
ATOM 1376 O O . ASN A 1 181 ? 14.165 0.343 -13.226 1.00 87.25 181 ASN A O 1
ATOM 1380 N N . GLU A 1 182 ? 14.051 0.488 -10.981 1.00 89.19 182 GLU A N 1
ATOM 1381 C CA . GLU A 1 182 ? 13.218 -0.683 -10.739 1.00 89.19 182 GLU A CA 1
ATOM 1382 C C . GLU A 1 182 ? 12.182 -0.358 -9.658 1.00 89.19 182 GLU A C 1
ATOM 1384 O O . GLU A 1 182 ? 12.519 0.126 -8.580 1.00 89.19 182 GLU A O 1
ATOM 1389 N N . ILE A 1 183 ? 10.912 -0.661 -9.927 1.00 88.44 183 ILE A N 1
ATOM 1390 C CA . ILE A 1 183 ? 9.812 -0.498 -8.976 1.00 88.44 183 ILE A CA 1
ATOM 1391 C C . ILE A 1 183 ? 8.920 -1.747 -8.948 1.00 88.44 183 ILE A C 1
ATOM 1393 O O . ILE A 1 183 ? 8.769 -2.422 -9.969 1.00 88.44 183 ILE A O 1
ATOM 1397 N N . PRO A 1 184 ? 8.306 -2.096 -7.805 1.00 88.12 184 PRO A N 1
ATOM 1398 C CA . PRO A 1 184 ? 7.269 -3.122 -7.776 1.00 88.12 184 PRO A CA 1
ATOM 1399 C C . P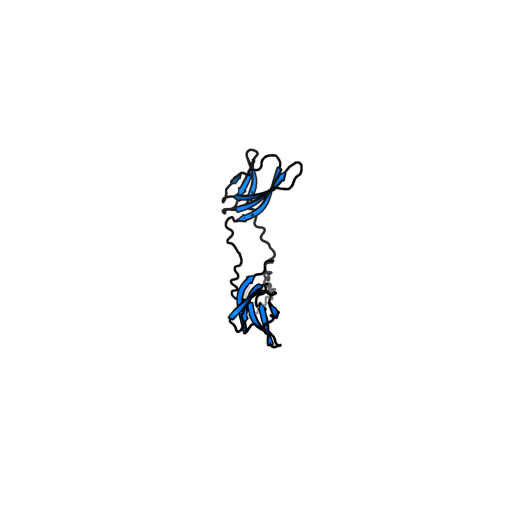RO A 1 184 ? 6.038 -2.662 -8.571 1.00 88.12 184 PRO A C 1
ATOM 1401 O O . PRO A 1 184 ? 5.653 -1.492 -8.516 1.00 88.12 184 PRO A O 1
ATOM 1404 N N . CYS A 1 185 ? 5.412 -3.577 -9.316 1.00 84.56 185 CYS A N 1
ATOM 1405 C CA . CYS A 1 185 ? 4.151 -3.277 -9.997 1.00 84.56 185 CYS A CA 1
ATOM 1406 C C . CYS A 1 185 ? 3.043 -3.022 -8.966 1.00 84.56 185 CYS A C 1
ATOM 1408 O O . CYS A 1 185 ? 2.971 -3.709 -7.943 1.00 84.56 185 CYS A O 1
ATOM 1410 N N . LYS A 1 186 ? 2.156 -2.063 -9.250 1.00 80.44 186 LYS A N 1
ATOM 1411 C CA . LYS A 1 186 ? 0.924 -1.891 -8.470 1.00 80.44 186 LYS A CA 1
ATOM 1412 C C . LYS A 1 186 ? -0.010 -3.077 -8.743 1.00 80.44 186 LYS A C 1
ATOM 1414 O O . LYS A 1 186 ? -0.087 -3.526 -9.886 1.00 80.44 186 LYS A O 1
ATOM 1419 N N . LYS A 1 187 ? -0.645 -3.591 -7.685 1.00 58.91 187 LYS A N 1
ATOM 1420 C CA . LYS A 1 187 ? -1.728 -4.580 -7.784 1.00 58.91 187 LYS A CA 1
ATOM 1421 C C . LYS A 1 187 ? -3.008 -3.924 -8.283 1.00 58.91 187 LYS A C 1
ATOM 1423 O O . LYS A 1 187 ? -3.203 -2.733 -7.950 1.00 58.91 187 LYS A O 1
#

Foldseek 3Di:
DDDDDDDDDDDDDDDPDPDDDDDPDDPDPDDPPPPPPPPQQWDWDDDPNFIKIFGNAQAKKWWWKWKDDPPDDDIDIDIDIAGGRGMDTDPDDDDIDMDTPDIDGPDDPPPPVPPVPPDQWDWDADPVRFIKIFGAAQAKKWWWKWFQAPVRDIDIDIDIAGGRGIGGDDNVRGPDMDTPDMDTDDD

pLDDT: mean 78.34, std 17.73, range [40.09, 95.19]

Sequence (187 aa):
MSRVFFVMVAVAVLLGKSFAAASPLRESPENPYLVQIKAQCVMPRKSNNRDILVNACKQCRAVTVQRHKRGGGFPIKREFRVPARGKVQLSFRGSGKVRVIADAPCDQPDVVDKYEIKDCAKIAKLKNGSPALLNACPVCRGVVLEKVAANGRKERGTYMVGARTALPVPLRGAARLQIVNEIPCKK